Protein AF-A0A2P7R0Q3-F1 (afdb_monomer)

Solvent-accessible surface area (backbone atoms only — not comparable to full-atom values): 20137 Å² total; per-residue (Å²): 133,90,79,86,84,79,81,84,78,80,76,80,79,76,86,75,73,83,78,81,68,75,57,71,64,63,81,51,34,68,44,16,38,38,36,29,52,26,97,42,69,51,102,42,46,70,40,25,51,27,38,31,36,39,35,53,98,92,50,33,31,38,32,35,41,44,100,61,68,36,26,35,24,34,52,41,87,87,44,67,70,45,42,32,39,31,34,20,55,102,66,57,75,65,57,46,70,72,75,46,68,49,54,33,59,52,32,37,40,34,66,52,99,84,29,34,35,44,33,23,56,94,82,45,73,47,76,32,50,62,62,27,66,42,56,80,66,85,79,66,56,82,43,68,63,48,64,63,66,40,57,90,86,47,59,60,31,74,49,87,61,58,72,88,36,39,75,72,34,77,41,94,46,99,87,31,81,61,32,29,34,37,56,26,78,73,53,71,55,96,88,41,80,36,48,39,34,36,36,23,36,41,23,86,65,65,72,43,101,45,32,29,32,32,33,45,36,38,68,48,73,53,96,59,68,37,56,56,65,68,48,50,51,57,47,34,72,67,67,43,81,60,44,45,47,29,69,85,73,42,33,42,29,40,35,20,24,77,90,64,49,83,39,29,75,75,92,41,82,55,29,24,24,51,23,33,64,74,26,49,40,61,49,101,83,70,27,36,72,47,70,69,85,52,95,83,80,51,96,67,50,39,38,27,14,47,37,40,36,43,36,42,48,43,70,58,102,76,28,30,40,31,40,39,41,39,39,34,21,28,35,58,50,42,51,35,48,50,45,50,49,34,54,55,42,48,55,53,48,53,53,48,56,54,47,63,76,69,53,78,88,82,129

pLDDT: mean 78.75, std 17.32, range [26.97, 95.94]

Organism: NCBI:txid2116700

Foldseek 3Di:
DDDDDDDPPPPPPPPPDPQPDPPVLLVAFLAAKWKWADCDPDPFWHDAGIKIKHDDPVFIKIKRFHPDQIAIWTWDPPQGDRFKTKTFAPFDPVVCVVVNSRTIAIWMWGDDPAAIWIGGPDDDTDGTGTLADDHPDDQPLVDVLQVLQADLPHGWFFCPDPPQFPDFAQDPDPVRNLWTKTWAFNDADPNDTWIKIAIWGACVLLVHPGITTFKIKTKDFDPDFDAPVVVVVVCCVRNNAALAAAPVNFKGKFWAFSSGDTAHCPPGDHLQNSLVVVQFDADPVRHTHDGNDDLADTLGHRQRTQKMKMKGFDDDVPHTGMIMIMMGGSNVSNSSNVSVSRVVNVVVSVVSVVVVVVDDDDD

Radius of gyration: 24.32 Å; Cα contacts (8 Å, |Δi|>4): 736; chains: 1; bounding box: 58×88×74 Å

Nearest PDB structures (foldseek):
  1stz-assembly1_C  TM=4.693E-01  e=1.240E+00  Thermotoga maritima
  1stz-assembly1_A  TM=4.517E-01  e=1.310E+00  Thermotoga maritima
  8s7z-assembly1_B  TM=4.212E-01  e=2.149E+00  metagenome
  5xey-assembly1_D  TM=2.235E-01  e=1.384E+00  Mycobacteroides abscessus ATCC 19977
  4yji-assembly1_A  TM=1.352E-01  e=1.240E+00  bacterium CSBL00001

Mean predicted aligned error: 10.24 Å

Secondary structure (DSSP, 8-state):
--------------------PPPGGGGTS--EEEEEEEEEEETTEEEEEEEEEEEETTEEEEEEESSS--EEEEBPTT---SSEEEE-----HHHHHTT-TTBPPPEEEEEETTEEEEEETTTEEEEE-EEEEE--PPP-TTSHHHHHT-BTTB-SEE-S-SGGG---EE-SSTT-TT-EEEEEEEEEETTEEEEEEEEEE-HHHH-SSS-EEEEEEEEEEEEEEE-HHHHHHHHHHHH-S-SEEBTTSSEEEEEEETT--EE-SSS--SHHHHHHTTTEEE-TTS-EEEE---TTTSS-S-TTEEEEEEEEEEEETTEEEEEEEEEE-HHHHHHHHHHHHHHHHHHHHHHHHHHHTTS----

Structure (mmCIF, N/CA/C/O backbone):
data_AF-A0A2P7R0Q3-F1
#
_entry.id   AF-A0A2P7R0Q3-F1
#
loop_
_atom_site.group_PDB
_atom_site.id
_atom_site.type_symbol
_atom_site.label_atom_id
_atom_site.label_alt_id
_atom_site.label_comp_id
_atom_site.label_asym_id
_atom_site.label_entity_id
_atom_site.label_seq_id
_atom_site.pdbx_PDB_ins_code
_atom_site.Cartn_x
_atom_site.Cartn_y
_atom_site.Cartn_z
_atom_site.occupancy
_atom_site.B_iso_or_equiv
_atom_site.auth_seq_id
_atom_site.auth_comp_id
_atom_site.auth_asym_id
_atom_site.auth_atom_id
_atom_site.pdbx_PDB_model_num
ATOM 1 N N . MET A 1 1 ? 11.019 -70.413 -7.630 1.00 40.38 1 MET A N 1
ATOM 2 C CA . MET A 1 1 ? 11.486 -69.096 -7.133 1.00 40.38 1 MET A CA 1
ATOM 3 C C . MET A 1 1 ? 10.753 -67.994 -7.879 1.00 40.38 1 MET A C 1
ATOM 5 O O . MET A 1 1 ? 10.724 -68.029 -9.102 1.00 40.38 1 MET A O 1
ATOM 9 N N . GLN A 1 2 ? 10.139 -67.051 -7.163 1.00 36.22 2 GLN A N 1
ATOM 10 C CA . GLN A 1 2 ? 9.458 -65.895 -7.757 1.00 36.22 2 GLN A CA 1
ATOM 11 C C . GLN A 1 2 ? 10.470 -64.844 -8.235 1.00 36.22 2 GLN A C 1
ATOM 13 O O . GLN A 1 2 ? 11.438 -64.571 -7.530 1.00 36.22 2 GLN A O 1
ATOM 18 N N . ARG A 1 3 ? 10.175 -64.160 -9.348 1.00 32.94 3 ARG A N 1
ATOM 19 C CA . ARG A 1 3 ? 10.492 -62.731 -9.524 1.00 32.94 3 ARG A CA 1
ATOM 20 C C . ARG A 1 3 ? 9.353 -62.051 -10.281 1.00 32.94 3 ARG A C 1
ATOM 22 O O . ARG A 1 3 ? 9.160 -62.290 -11.469 1.00 32.94 3 ARG A O 1
ATOM 29 N N . GLN A 1 4 ? 8.589 -61.221 -9.573 1.00 32.47 4 GLN A N 1
ATOM 30 C CA . GLN A 1 4 ? 7.571 -60.357 -10.169 1.00 32.47 4 GLN A CA 1
ATOM 31 C C . GLN A 1 4 ? 8.240 -59.337 -11.101 1.00 32.47 4 GLN A C 1
ATOM 33 O O . GLN A 1 4 ? 9.215 -58.692 -10.719 1.00 32.47 4 GLN A O 1
ATOM 38 N N . LYS A 1 5 ? 7.687 -59.143 -12.303 1.00 32.66 5 LYS A N 1
ATOM 39 C CA . LYS A 1 5 ? 7.972 -57.968 -13.138 1.00 32.66 5 LYS A CA 1
ATOM 40 C C . LYS A 1 5 ? 6.883 -56.926 -12.894 1.00 32.66 5 LYS A C 1
ATOM 42 O O . LYS A 1 5 ? 5.852 -56.939 -13.561 1.00 32.66 5 LYS A O 1
ATOM 47 N N . GLY A 1 6 ? 7.105 -56.046 -11.921 1.00 30.38 6 GLY A N 1
ATOM 48 C CA . GLY A 1 6 ? 6.247 -54.883 -11.704 1.00 30.38 6 GLY A CA 1
ATOM 49 C C . GLY A 1 6 ? 6.407 -53.876 -12.845 1.00 30.38 6 GLY A C 1
ATOM 50 O O . GLY A 1 6 ? 7.506 -53.376 -13.078 1.00 30.38 6 GLY A O 1
ATOM 51 N N . ARG A 1 7 ? 5.316 -53.568 -13.555 1.00 33.38 7 ARG A N 1
ATOM 52 C CA . ARG A 1 7 ? 5.252 -52.405 -14.451 1.00 33.38 7 ARG A CA 1
ATOM 53 C C . ARG A 1 7 ? 5.133 -51.145 -13.592 1.00 33.38 7 ARG A C 1
ATOM 55 O O . ARG A 1 7 ? 4.067 -50.892 -13.041 1.00 33.38 7 ARG A O 1
ATOM 62 N N . PHE A 1 8 ? 6.193 -50.345 -13.514 1.00 30.77 8 PHE A N 1
ATOM 63 C CA . PHE A 1 8 ? 6.098 -48.977 -13.003 1.00 30.77 8 PHE A CA 1
ATOM 64 C C . PHE A 1 8 ? 5.435 -48.084 -14.062 1.00 30.77 8 PHE A C 1
ATOM 66 O O . PHE A 1 8 ? 6.095 -47.544 -14.946 1.00 30.77 8 PHE A O 1
ATOM 73 N N . LEU A 1 9 ? 4.111 -47.946 -13.976 1.00 31.58 9 LEU A N 1
ATOM 74 C CA . LEU A 1 9 ? 3.385 -46.834 -14.587 1.00 31.58 9 LEU A CA 1
ATOM 75 C C . LEU A 1 9 ? 3.428 -45.661 -13.605 1.00 31.58 9 LEU A C 1
ATOM 77 O O . LEU A 1 9 ? 2.583 -45.541 -12.721 1.00 31.58 9 LEU A O 1
ATOM 81 N N . GLY A 1 10 ? 4.455 -44.822 -13.739 1.00 26.97 10 GLY A N 1
ATOM 82 C CA . GLY A 1 10 ? 4.552 -43.565 -13.004 1.00 26.97 10 GLY A CA 1
ATOM 83 C C . GLY A 1 10 ? 3.540 -42.559 -13.543 1.00 26.97 10 GLY A C 1
ATOM 84 O O . GLY A 1 10 ? 3.846 -41.821 -14.476 1.00 26.97 10 GLY A O 1
ATOM 85 N N . ALA A 1 11 ? 2.339 -42.532 -12.969 1.00 30.66 11 ALA A N 1
ATOM 86 C CA . ALA A 1 11 ? 1.377 -41.470 -13.226 1.00 30.66 11 ALA A CA 1
ATOM 87 C C . ALA A 1 11 ? 1.883 -40.170 -12.582 1.00 30.66 11 ALA A C 1
ATOM 89 O O . ALA A 1 11 ? 1.759 -39.974 -11.373 1.00 30.66 11 ALA A O 1
ATOM 90 N N . VAL A 1 12 ? 2.460 -39.278 -13.390 1.00 30.22 12 VAL A N 1
ATOM 91 C CA . VAL A 1 12 ? 2.737 -37.899 -12.973 1.00 30.22 12 VAL A CA 1
ATOM 92 C C . VAL A 1 12 ? 1.400 -37.170 -12.892 1.00 30.22 12 VAL A C 1
ATOM 94 O O . VAL A 1 12 ? 0.887 -36.665 -13.889 1.00 30.22 12 VAL A O 1
ATOM 97 N N . ALA A 1 13 ? 0.816 -37.143 -11.696 1.00 28.28 13 ALA A N 1
ATOM 98 C CA . ALA A 1 13 ? -0.323 -36.292 -11.401 1.00 28.28 13 ALA A CA 1
ATOM 99 C C . ALA A 1 13 ? 0.148 -34.831 -11.397 1.00 28.28 13 ALA A C 1
ATOM 101 O O . ALA A 1 13 ? 0.688 -34.336 -10.408 1.00 28.28 13 ALA A O 1
ATOM 102 N N . VAL A 1 14 ? -0.044 -34.142 -12.523 1.00 28.16 14 VAL A N 1
ATOM 103 C CA . VAL A 1 14 ? 0.081 -32.685 -12.588 1.00 28.16 14 VAL A CA 1
ATOM 104 C C . VAL A 1 14 ? -1.049 -32.099 -11.745 1.00 28.16 14 VAL A C 1
ATOM 106 O O . VAL A 1 14 ? -2.205 -32.087 -12.168 1.00 28.16 14 VAL A O 1
ATOM 109 N N . ALA A 1 15 ? -0.721 -31.645 -10.535 1.00 29.20 15 ALA A N 1
ATOM 110 C CA . ALA A 1 15 ? -1.648 -30.936 -9.661 1.00 29.20 15 ALA A CA 1
ATOM 111 C C . ALA A 1 15 ? -1.953 -29.557 -10.266 1.00 29.20 15 ALA A C 1
ATOM 113 O O . ALA A 1 15 ? -1.272 -28.566 -10.005 1.00 29.20 15 ALA A O 1
ATOM 114 N N . CYS A 1 16 ? -2.954 -29.517 -11.140 1.00 27.03 16 CYS A 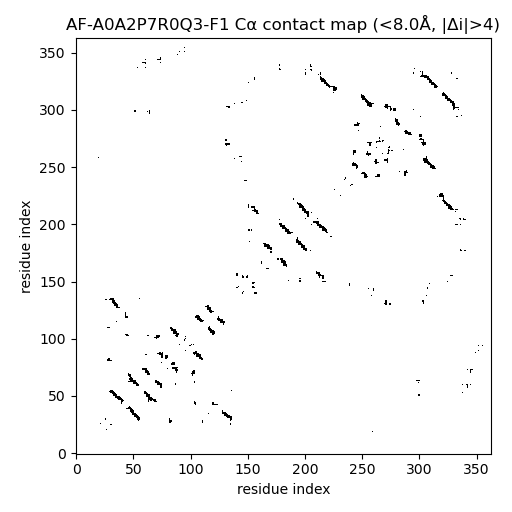N 1
ATOM 115 C CA . CYS A 1 16 ? -3.362 -28.308 -11.830 1.00 27.03 16 CYS A CA 1
ATOM 116 C C . CYS A 1 16 ? -4.236 -27.449 -10.904 1.00 27.03 16 CYS A C 1
ATOM 118 O O . CYS A 1 16 ? -5.356 -27.834 -10.587 1.00 27.03 16 CYS A O 1
ATOM 120 N N . GLY A 1 17 ? -3.718 -26.285 -10.502 1.00 27.14 17 GLY A N 1
ATOM 121 C CA . GLY A 1 17 ? -4.498 -25.132 -10.042 1.00 27.14 17 GLY A CA 1
ATOM 122 C C . GLY A 1 17 ? -5.509 -25.367 -8.916 1.00 27.14 17 GLY A C 1
ATOM 123 O O . GLY A 1 17 ? -6.715 -25.317 -9.151 1.00 27.14 17 GLY A O 1
ATOM 124 N N . THR A 1 18 ? -5.045 -25.450 -7.667 1.00 29.11 18 THR A N 1
ATOM 125 C CA . THR A 1 18 ? -5.879 -24.979 -6.552 1.00 29.11 18 THR A CA 1
ATOM 126 C C . THR A 1 18 ? -6.017 -23.464 -6.663 1.00 29.11 18 THR A C 1
ATOM 128 O O . THR A 1 18 ? -5.085 -22.735 -6.320 1.00 29.11 18 THR A O 1
ATOM 131 N N . VAL A 1 19 ? -7.170 -22.987 -7.140 1.00 31.03 19 VAL A N 1
ATOM 132 C CA . VAL A 1 19 ? -7.571 -21.585 -6.967 1.00 31.03 19 VAL A CA 1
ATOM 133 C C . VAL A 1 19 ? -7.599 -21.318 -5.466 1.00 31.03 19 VAL A C 1
ATOM 135 O O . VAL A 1 19 ? -8.372 -21.941 -4.738 1.00 31.03 19 VAL A O 1
ATOM 138 N N . TRP A 1 20 ? -6.716 -20.442 -4.995 1.00 35.59 20 TRP A N 1
ATOM 139 C CA . TRP A 1 20 ? -6.562 -20.155 -3.573 1.00 35.59 20 TRP A CA 1
ATOM 140 C C . TRP A 1 20 ? -7.630 -19.146 -3.144 1.00 35.59 20 TRP A C 1
ATOM 142 O O . TRP A 1 20 ? -7.356 -17.977 -2.903 1.00 35.59 20 TRP A O 1
ATOM 152 N N . THR A 1 21 ? -8.885 -19.598 -3.068 1.00 34.28 21 THR A N 1
ATOM 153 C CA . THR A 1 21 ? -9.904 -18.861 -2.320 1.00 34.28 21 THR A CA 1
ATOM 154 C C . THR A 1 21 ? -9.440 -18.795 -0.871 1.00 34.28 21 THR A C 1
ATOM 156 O O . THR A 1 21 ? -9.284 -19.849 -0.241 1.00 34.28 21 THR A O 1
ATOM 159 N N . ALA A 1 22 ? -9.233 -17.589 -0.336 1.00 35.53 22 ALA A N 1
ATOM 160 C CA . ALA A 1 22 ? -9.033 -17.411 1.097 1.00 35.53 22 ALA A CA 1
ATOM 161 C C . ALA A 1 22 ? -10.139 -18.179 1.853 1.00 35.53 22 ALA A C 1
ATOM 163 O O . ALA A 1 22 ? -11.304 -18.121 1.443 1.00 35.53 22 ALA A O 1
ATOM 164 N N . PRO A 1 23 ? -9.809 -18.949 2.908 1.00 41.06 23 PRO A N 1
ATOM 165 C CA . PRO A 1 23 ? -10.806 -19.753 3.605 1.00 41.06 23 PRO A CA 1
ATOM 166 C C . PRO A 1 23 ? -11.913 -18.838 4.132 1.00 41.06 23 PRO A C 1
ATOM 168 O O . PRO A 1 23 ? -11.610 -17.779 4.676 1.00 41.06 23 PRO A O 1
ATOM 171 N N . ALA A 1 24 ? -13.181 -19.246 4.017 1.00 39.50 24 ALA A N 1
ATOM 172 C CA . ALA A 1 24 ? -14.336 -18.397 4.345 1.00 39.50 24 ALA A CA 1
ATOM 173 C C . ALA A 1 24 ? -14.280 -17.776 5.763 1.00 39.50 24 ALA A C 1
ATOM 175 O O . ALA A 1 24 ? -14.771 -16.670 5.980 1.00 39.50 24 ALA A O 1
ATOM 176 N N . ALA A 1 25 ? -13.589 -18.425 6.706 1.00 42.44 25 ALA A N 1
ATOM 177 C CA . ALA A 1 25 ? -13.288 -17.871 8.027 1.00 42.44 25 ALA A CA 1
ATOM 178 C C . ALA A 1 25 ? -12.537 -16.518 7.978 1.00 42.44 25 ALA A C 1
ATOM 180 O O . ALA A 1 25 ? -12.864 -15.607 8.736 1.00 42.44 25 ALA A O 1
ATOM 181 N N . ALA A 1 26 ? -11.589 -16.336 7.050 1.00 51.09 26 ALA A N 1
ATOM 182 C CA . ALA A 1 26 ? -10.842 -15.085 6.876 1.00 51.09 26 ALA A CA 1
ATOM 183 C C . ALA A 1 26 ? -11.732 -13.923 6.396 1.00 51.09 26 ALA A C 1
ATOM 185 O O . ALA A 1 26 ? -11.447 -12.763 6.692 1.00 51.09 26 ALA A O 1
ATOM 186 N N . THR A 1 27 ? -12.844 -14.216 5.710 1.00 58.16 27 THR A N 1
ATOM 187 C CA . THR A 1 27 ? -13.880 -13.224 5.374 1.00 58.16 27 THR A CA 1
ATOM 188 C C . THR A 1 27 ? -14.868 -12.960 6.517 1.00 58.16 27 THR A C 1
ATOM 190 O O . THR A 1 27 ? -15.645 -12.013 6.438 1.00 58.16 27 THR A O 1
ATOM 193 N N . GLU A 1 28 ? -14.800 -13.685 7.638 1.00 74.94 28 GLU A N 1
ATOM 194 C CA . GLU A 1 28 ? -15.732 -13.539 8.769 1.00 74.94 28 GLU A CA 1
ATOM 195 C C . GLU A 1 28 ? -15.137 -12.887 10.034 1.00 74.94 28 GLU A C 1
ATOM 197 O O . GLU A 1 28 ? -15.911 -12.383 10.842 1.00 74.94 28 GLU A O 1
ATOM 202 N N . SER A 1 29 ? -13.806 -12.843 10.212 1.00 86.38 29 SER A N 1
ATOM 203 C CA . SER A 1 29 ? -13.166 -12.590 11.526 1.00 86.38 29 SER A CA 1
ATOM 204 C C . SER A 1 29 ? -12.566 -11.197 11.832 1.00 86.38 29 SER A C 1
ATOM 206 O O . SER A 1 29 ? -11.764 -11.104 12.744 1.00 86.38 29 SER A O 1
ATOM 208 N N . MET A 1 30 ? -12.880 -10.108 11.119 1.00 89.12 30 MET A N 1
ATOM 209 C CA . MET A 1 30 ? -12.243 -8.760 11.230 1.00 89.12 30 MET A CA 1
ATOM 210 C C . MET A 1 30 ? -10.712 -8.668 11.027 1.00 89.12 30 MET A C 1
ATOM 212 O O . MET A 1 30 ? -10.251 -7.598 10.634 1.00 89.12 30 MET A O 1
ATOM 216 N N . ASP A 1 31 ? -9.939 -9.730 11.269 1.00 90.38 31 ASP A N 1
ATOM 217 C CA . ASP A 1 31 ? -8.472 -9.748 11.259 1.00 90.38 31 ASP A CA 1
ATOM 218 C C . ASP A 1 31 ? -7.872 -9.122 9.992 1.00 90.38 31 ASP A C 1
ATOM 220 O O . ASP A 1 31 ? -8.296 -9.398 8.865 1.00 90.38 31 ASP A O 1
ATOM 224 N N . GLY A 1 32 ? -6.826 -8.321 10.184 1.00 89.75 32 GLY A N 1
ATOM 225 C CA . GLY A 1 32 ? -6.181 -7.538 9.140 1.00 89.75 32 GLY A CA 1
ATOM 226 C C . GLY A 1 32 ? -6.787 -6.158 8.943 1.00 89.75 32 GLY A C 1
ATOM 227 O O . GLY A 1 32 ? -7.211 -5.508 9.900 1.00 89.75 32 GLY A O 1
ATOM 228 N N . ILE A 1 33 ? -6.698 -5.659 7.713 1.00 89.88 33 ILE A N 1
ATOM 229 C CA . ILE A 1 33 ? -6.982 -4.266 7.383 1.00 89.88 33 IL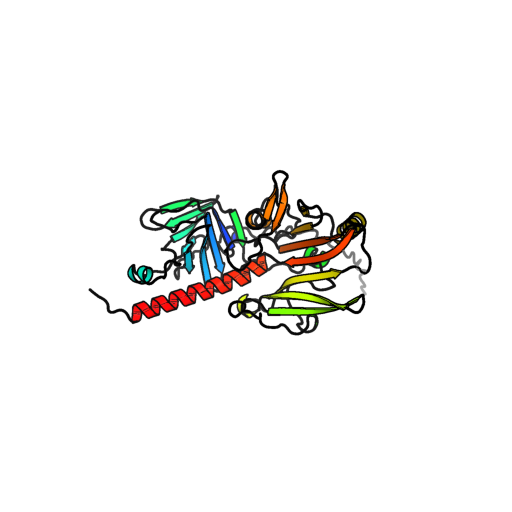E A CA 1
ATOM 230 C C . ILE A 1 33 ? -8.401 -4.146 6.829 1.00 89.88 33 ILE A C 1
ATOM 232 O O . ILE A 1 33 ? -8.758 -4.864 5.898 1.00 89.88 33 ILE A O 1
ATOM 236 N N . THR A 1 34 ? -9.195 -3.208 7.345 1.00 90.81 34 THR A N 1
ATOM 237 C CA . THR A 1 34 ? -10.528 -2.891 6.804 1.00 90.81 34 THR A CA 1
ATOM 238 C C . THR A 1 34 ? -10.658 -1.384 6.587 1.00 90.81 34 THR A C 1
ATOM 240 O O . THR A 1 34 ? -10.361 -0.606 7.491 1.00 90.81 34 THR A O 1
ATOM 243 N N . ILE A 1 35 ? -11.108 -0.978 5.396 1.00 89.38 35 ILE A N 1
ATOM 244 C CA . ILE A 1 35 ? -11.576 0.379 5.088 1.00 89.38 35 ILE A CA 1
ATOM 245 C C . ILE A 1 35 ? -13.097 0.336 5.005 1.00 89.38 35 ILE A C 1
ATOM 247 O O . ILE A 1 35 ? -13.671 -0.455 4.255 1.00 89.38 35 ILE A O 1
ATOM 251 N N . ILE A 1 36 ? -13.742 1.215 5.754 1.00 90.38 36 ILE A N 1
ATOM 252 C CA . ILE A 1 36 ? -15.189 1.374 5.831 1.00 90.38 36 ILE A CA 1
ATOM 253 C C . ILE A 1 36 ? -15.498 2.795 5.354 1.00 90.38 36 ILE A C 1
ATOM 255 O O . ILE A 1 36 ? -14.812 3.742 5.750 1.00 90.38 36 ILE A O 1
ATOM 259 N N . GLU A 1 37 ? -16.492 2.964 4.482 1.00 88.31 37 GLU A N 1
ATOM 260 C CA . GLU A 1 37 ? -16.941 4.312 4.111 1.00 88.31 37 GLU A CA 1
ATOM 261 C C . GLU A 1 37 ? -17.538 4.998 5.343 1.00 88.31 37 GLU A C 1
ATOM 263 O O . GLU A 1 37 ? -18.212 4.355 6.144 1.00 88.31 37 GLU A O 1
ATOM 268 N N . PHE A 1 38 ? -17.278 6.287 5.540 1.00 86.06 38 PHE A N 1
ATOM 269 C CA . PHE A 1 38 ? -17.793 6.986 6.708 1.00 86.06 38 PHE A CA 1
ATOM 270 C C . PHE A 1 38 ? -18.183 8.414 6.349 1.00 86.06 38 PHE A C 1
ATOM 272 O O . PHE A 1 38 ? -17.417 9.350 6.525 1.00 86.06 38 PHE A O 1
ATOM 279 N N . ALA A 1 39 ? -19.418 8.595 5.882 1.00 70.19 39 ALA A N 1
ATOM 280 C CA . ALA A 1 39 ? -20.021 9.918 5.756 1.00 70.19 39 ALA A CA 1
ATOM 281 C C . ALA A 1 39 ? -20.534 10.376 7.136 1.00 70.19 39 ALA A C 1
ATOM 283 O O . ALA A 1 39 ? -21.729 10.280 7.437 1.00 70.19 39 ALA A O 1
ATOM 284 N N . GLY A 1 40 ? -19.618 10.796 8.015 1.00 58.19 40 GLY A N 1
ATOM 285 C CA . GLY A 1 40 ? -19.915 11.018 9.429 1.00 58.19 40 GLY A CA 1
ATOM 286 C C . GLY A 1 40 ? -19.172 12.195 10.051 1.00 58.19 40 GLY A C 1
ATOM 287 O O . GLY A 1 40 ? -17.950 12.241 10.067 1.00 58.19 40 GLY A O 1
ATOM 288 N N . GLY A 1 41 ? -19.950 13.115 10.622 1.00 54.88 41 GLY A N 1
ATOM 289 C CA . GLY A 1 41 ? -19.518 14.178 11.529 1.00 54.88 41 GLY A CA 1
ATOM 290 C C . GLY A 1 41 ? -20.691 14.524 12.443 1.00 54.88 41 GLY A C 1
ATOM 291 O O . GLY A 1 41 ? -21.401 15.497 12.209 1.00 54.88 41 GLY A O 1
ATOM 292 N N . GLN A 1 42 ? -20.961 13.648 13.411 1.00 59.34 42 GLN A N 1
ATOM 293 C CA . GLN A 1 42 ? -22.038 13.783 14.400 1.00 59.34 42 GLN A CA 1
ATOM 294 C C . GLN A 1 42 ? -21.435 13.740 15.805 1.00 59.34 42 GLN A C 1
ATOM 296 O O . GLN A 1 42 ? -20.330 13.238 15.972 1.00 59.34 42 GLN A O 1
ATOM 301 N N . ASP A 1 43 ? -22.175 14.187 16.821 1.00 59.53 43 ASP A N 1
ATOM 302 C CA . ASP A 1 43 ? -21.685 14.351 18.204 1.00 59.53 43 ASP A CA 1
ATOM 303 C C . ASP A 1 43 ? -21.002 13.107 18.824 1.00 59.53 43 ASP A C 1
ATOM 305 O O . ASP A 1 43 ? -20.258 13.231 19.793 1.00 59.53 43 ASP A O 1
ATOM 309 N N . ALA A 1 44 ? -21.241 11.912 18.269 1.00 71.81 44 ALA A N 1
ATOM 310 C CA . ALA A 1 44 ? -20.674 10.642 18.721 1.00 71.81 44 ALA A CA 1
ATOM 311 C C . ALA A 1 44 ? -19.278 10.297 18.148 1.00 71.81 44 ALA A C 1
ATOM 313 O O . ALA A 1 44 ? -18.555 9.534 18.782 1.00 71.81 44 ALA A O 1
ATOM 314 N N . LEU A 1 45 ? -18.882 10.813 16.973 1.00 77.06 45 LEU A N 1
ATOM 315 C CA . LEU A 1 45 ? -17.587 10.517 16.327 1.00 77.06 45 LEU A CA 1
ATOM 316 C C . LEU A 1 45 ? -17.065 11.723 15.514 1.00 77.06 45 LEU A C 1
ATOM 318 O O . LEU A 1 45 ? -17.855 12.349 14.802 1.00 77.06 45 LEU A O 1
ATOM 322 N N . PRO A 1 46 ? -15.749 12.034 15.559 1.00 75.75 46 PRO A N 1
ATOM 323 C CA . PRO A 1 46 ? -15.145 13.114 14.775 1.00 75.75 46 PRO A CA 1
ATOM 324 C C . PRO A 1 46 ? -15.422 13.030 13.270 1.00 75.75 46 PRO A C 1
ATOM 326 O O . PRO A 1 46 ? -15.645 11.954 12.720 1.00 75.75 46 PRO A O 1
ATOM 329 N N . GLY A 1 47 ? -15.373 14.188 12.606 1.00 74.19 47 GLY A N 1
ATOM 330 C CA . GLY A 1 47 ? -15.603 14.309 11.168 1.00 74.19 47 GLY A CA 1
ATOM 331 C C . GLY A 1 47 ? -14.558 13.565 10.335 1.00 74.19 47 GLY A C 1
ATOM 332 O O . GLY A 1 47 ? -13.375 13.896 10.401 1.00 74.19 47 GLY A O 1
ATOM 333 N N . GLY A 1 48 ? -14.999 12.618 9.509 1.00 78.06 48 GLY A N 1
ATOM 334 C CA . GLY A 1 48 ? -14.143 11.876 8.584 1.00 78.06 48 GLY A CA 1
ATOM 335 C C . GLY A 1 48 ? -14.844 11.511 7.282 1.00 78.06 48 GLY A C 1
ATOM 336 O O . GLY A 1 48 ? -16.034 11.768 7.117 1.00 78.06 48 GLY A O 1
ATOM 337 N N . ASP A 1 49 ? -14.066 10.908 6.386 1.00 82.12 49 ASP A N 1
ATOM 338 C CA . ASP A 1 49 ? -14.503 10.330 5.111 1.00 82.12 49 ASP A CA 1
ATOM 339 C C . ASP A 1 49 ? -14.493 8.779 5.178 1.00 82.12 49 ASP A C 1
ATOM 341 O O . ASP A 1 49 ? -15.267 8.103 4.493 1.00 82.12 49 ASP A O 1
ATOM 345 N N . HIS A 1 50 ? -13.626 8.202 6.030 1.00 87.06 50 HIS A N 1
ATOM 346 C CA . HIS A 1 50 ? -13.399 6.758 6.173 1.00 87.06 50 HIS A CA 1
ATOM 347 C C . HIS A 1 50 ? -13.116 6.349 7.625 1.00 87.06 50 HIS A C 1
ATOM 349 O O . HIS A 1 50 ? -12.462 7.085 8.367 1.00 87.06 50 HIS A O 1
ATOM 355 N N . ILE A 1 51 ? -13.519 5.133 8.004 1.00 90.06 51 ILE A N 1
ATOM 356 C CA . ILE A 1 51 ? -12.945 4.422 9.156 1.00 90.06 51 ILE A CA 1
ATOM 357 C C . ILE A 1 51 ? -11.963 3.381 8.629 1.00 90.06 51 ILE A C 1
ATOM 359 O O . ILE A 1 51 ? -12.259 2.634 7.698 1.00 90.06 51 ILE A O 1
ATOM 363 N N . VAL A 1 52 ? -10.792 3.336 9.246 1.00 90.75 52 VAL A N 1
ATOM 364 C CA . VAL A 1 52 ? -9.683 2.457 8.888 1.00 90.75 52 VAL A CA 1
ATOM 365 C C . VAL A 1 52 ? -9.314 1.654 10.116 1.00 90.75 52 VAL A C 1
ATOM 367 O O . VAL A 1 52 ? -9.065 2.237 11.167 1.00 90.75 52 VAL A O 1
ATOM 370 N N . THR A 1 53 ? -9.244 0.332 10.001 1.00 92.81 53 THR A N 1
ATOM 371 C CA . THR A 1 53 ? -8.818 -0.536 11.105 1.00 92.81 53 THR A CA 1
ATOM 372 C C . THR A 1 53 ? -7.713 -1.479 10.695 1.00 92.81 53 THR A C 1
ATOM 374 O O . THR A 1 53 ? -7.716 -1.975 9.573 1.00 92.81 53 THR A O 1
ATOM 377 N N . PHE A 1 54 ? -6.849 -1.809 11.647 1.00 92.31 54 PHE A N 1
ATOM 378 C CA . PHE A 1 54 ? -5.911 -2.915 11.566 1.00 92.31 54 PHE A CA 1
ATOM 379 C C . PHE A 1 54 ? -6.029 -3.769 12.829 1.00 92.31 54 PHE A C 1
ATOM 381 O O . PHE A 1 54 ? -5.763 -3.285 13.928 1.00 92.31 54 PHE A O 1
ATOM 388 N N . VAL A 1 55 ? -6.444 -5.025 12.674 1.00 91.94 55 VAL A N 1
ATOM 389 C CA . VAL A 1 55 ? -6.618 -5.993 13.767 1.00 91.94 55 VAL A CA 1
ATOM 390 C C . VAL A 1 55 ? -5.547 -7.071 13.648 1.00 91.94 55 VAL A C 1
ATOM 392 O O . VAL A 1 55 ? -5.432 -7.705 12.602 1.00 91.94 55 VAL A O 1
ATOM 395 N N . SER A 1 56 ? -4.749 -7.276 14.698 1.00 88.88 56 SER A N 1
ATOM 396 C CA . SER A 1 56 ? -3.661 -8.262 14.716 1.00 88.88 56 SER A CA 1
ATOM 397 C C . SER A 1 56 ? -3.436 -8.856 16.110 1.00 88.88 56 SER A C 1
ATOM 399 O O . SER A 1 56 ? -3.829 -8.277 17.125 1.00 88.88 56 SER A O 1
ATOM 401 N N . SER A 1 57 ? -2.700 -9.968 16.181 1.00 84.38 57 SER A N 1
ATOM 402 C CA . SER A 1 57 ? -2.278 -10.582 17.449 1.00 84.38 57 SER A CA 1
ATOM 403 C C . SER A 1 57 ? -1.311 -9.724 18.280 1.00 84.38 57 SER A C 1
ATOM 405 O O . SER A 1 57 ? -1.200 -9.945 19.483 1.00 84.38 57 SER A O 1
ATOM 407 N N . ARG A 1 58 ? -0.627 -8.737 17.676 1.00 80.31 58 ARG A N 1
ATOM 408 C CA . ARG A 1 58 ? 0.254 -7.787 18.389 1.00 80.31 58 ARG A CA 1
ATOM 409 C C . ARG A 1 58 ? -0.494 -6.583 18.967 1.00 80.31 58 ARG A C 1
ATOM 411 O O . ARG A 1 58 ? 0.102 -5.792 19.690 1.00 80.31 58 ARG A O 1
ATOM 418 N N . GLY A 1 59 ? -1.768 -6.415 18.626 1.00 87.00 59 GLY A N 1
ATOM 419 C CA . GLY A 1 59 ? -2.558 -5.238 18.963 1.00 87.00 59 GLY A CA 1
ATOM 420 C C . GLY A 1 59 ? -3.494 -4.853 17.826 1.00 87.00 59 GLY A C 1
ATOM 421 O O . GLY A 1 59 ? -3.410 -5.375 16.713 1.00 87.00 59 GLY A O 1
ATOM 422 N N . SER A 1 60 ? -4.413 -3.940 18.118 1.00 91.62 60 SER A N 1
ATOM 423 C CA . SER A 1 60 ? -5.404 -3.473 17.152 1.00 91.62 60 SER A CA 1
ATOM 424 C C . SER A 1 60 ? -5.541 -1.959 17.211 1.00 91.62 60 SER A C 1
ATOM 426 O O . SER A 1 60 ? -5.611 -1.374 18.295 1.00 91.62 60 SER A O 1
ATOM 428 N N . TYR A 1 61 ? -5.594 -1.354 16.032 1.00 89.88 61 TYR A N 1
ATOM 429 C CA . TYR A 1 61 ? -5.656 0.081 15.791 1.00 89.88 61 TYR A CA 1
ATOM 430 C C . TYR A 1 61 ? -6.885 0.418 14.950 1.00 89.88 61 TYR A C 1
ATOM 432 O O . TYR A 1 61 ? -7.250 -0.337 14.046 1.00 89.88 61 TYR A O 1
ATOM 440 N N . ALA A 1 62 ? -7.478 1.577 15.207 1.00 90.81 62 ALA A N 1
ATOM 441 C CA . ALA A 1 62 ? -8.431 2.197 14.306 1.00 90.81 62 ALA A CA 1
ATOM 442 C C . ALA A 1 62 ? -8.174 3.698 14.173 1.00 90.81 62 ALA A C 1
ATOM 444 O O . ALA A 1 62 ? -7.659 4.333 15.092 1.00 90.81 62 ALA A O 1
ATOM 445 N N . ALA A 1 63 ? -8.596 4.267 13.049 1.00 88.06 63 ALA A N 1
ATOM 446 C CA . ALA A 1 63 ? -8.647 5.700 12.831 1.00 88.06 63 ALA A CA 1
ATOM 447 C C . ALA A 1 63 ? -9.910 6.116 12.078 1.00 88.06 63 ALA A C 1
ATOM 449 O O . ALA A 1 63 ? -10.401 5.394 11.210 1.00 88.06 63 ALA A O 1
ATOM 450 N N . VAL A 1 64 ? -10.394 7.316 12.387 1.00 86.44 64 VAL A N 1
ATOM 451 C CA . VAL A 1 64 ? -11.315 8.068 11.534 1.00 86.44 64 VAL A CA 1
ATOM 452 C C . VAL A 1 64 ? -10.455 9.005 10.692 1.00 86.44 64 VAL A C 1
ATOM 454 O O . VAL A 1 64 ? -9.845 9.935 11.223 1.00 86.44 64 VAL A O 1
ATOM 457 N N . ALA A 1 65 ? -10.371 8.738 9.392 1.00 77.50 65 ALA A N 1
ATOM 458 C CA . ALA A 1 65 ? -9.544 9.469 8.440 1.00 77.50 65 ALA A CA 1
AT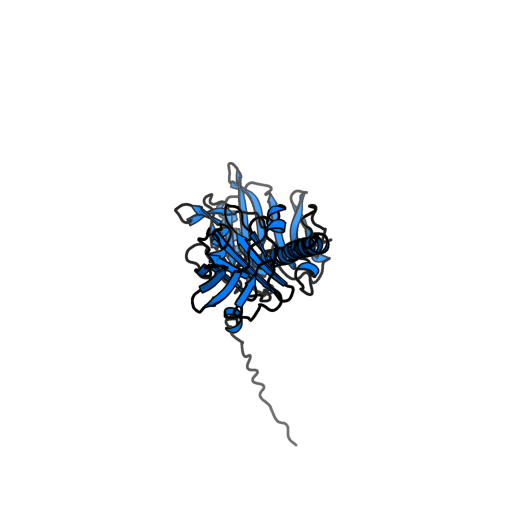OM 459 C C . ALA A 1 65 ? -10.411 10.345 7.525 1.00 77.50 65 ALA A C 1
ATOM 461 O O . ALA A 1 65 ? -11.499 9.948 7.111 1.00 77.50 65 ALA A O 1
ATOM 462 N N . GLY A 1 66 ? -9.921 11.531 7.170 1.00 67.88 66 GLY A N 1
ATOM 463 C CA . GLY A 1 66 ? 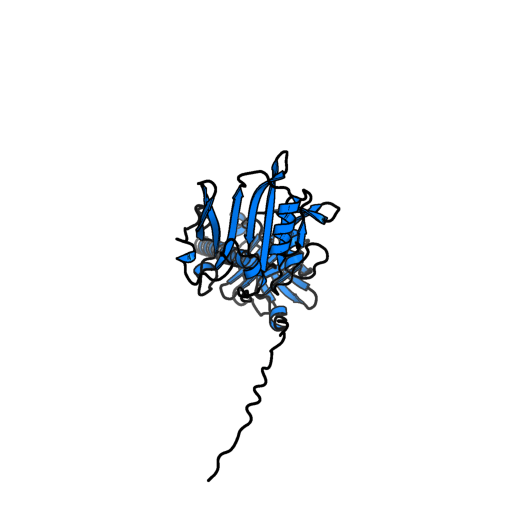-10.580 12.410 6.206 1.00 67.88 66 GLY A CA 1
ATOM 464 C C . GLY A 1 66 ? -9.843 13.731 6.006 1.00 67.88 66 GLY A C 1
ATOM 465 O O . GLY A 1 66 ? -8.779 13.952 6.584 1.00 67.88 66 GLY A O 1
ATOM 466 N N . ARG A 1 67 ? -10.416 14.635 5.205 1.00 56.75 67 ARG A N 1
ATOM 467 C CA . ARG A 1 67 ? -9.818 15.953 4.884 1.00 56.75 67 ARG A CA 1
ATOM 468 C C . ARG A 1 67 ? -9.779 16.962 6.052 1.00 56.75 67 ARG A C 1
ATOM 470 O O . ARG A 1 67 ? -9.277 18.070 5.870 1.00 56.75 67 ARG A O 1
ATOM 477 N N . GLY A 1 68 ? -10.321 16.609 7.221 1.00 58.88 68 GLY A N 1
ATOM 478 C CA . GLY A 1 68 ? -10.417 17.455 8.421 1.00 58.88 68 GLY A CA 1
ATOM 479 C C . GLY A 1 68 ? -9.596 16.947 9.616 1.00 58.88 68 GLY A C 1
ATOM 480 O O . GLY A 1 68 ? -8.541 16.337 9.456 1.00 58.88 68 GLY A O 1
ATOM 481 N N . ARG A 1 69 ? -10.080 17.205 10.841 1.00 65.00 69 ARG A N 1
ATOM 482 C CA . ARG A 1 69 ? -9.513 16.623 12.071 1.00 65.00 69 ARG A CA 1
ATOM 483 C C . ARG A 1 69 ? -9.995 15.176 12.235 1.00 65.00 69 ARG A C 1
ATOM 485 O O . ARG A 1 69 ? -11.109 14.960 12.701 1.00 65.00 69 ARG A O 1
ATOM 492 N N . GLY A 1 70 ? -9.148 14.219 11.866 1.00 75.81 70 GLY A N 1
ATOM 493 C CA . GLY A 1 70 ? -9.357 12.800 12.164 1.00 75.81 70 GLY A CA 1
ATOM 494 C C . GLY A 1 70 ? -9.026 12.428 13.614 1.00 75.81 70 GLY A C 1
ATOM 495 O O . GLY A 1 70 ? -8.575 13.267 14.397 1.00 75.81 70 GLY A O 1
ATOM 496 N N . CYS A 1 71 ? -9.207 11.153 13.954 1.00 81.00 71 CYS A N 1
ATOM 497 C CA . CYS A 1 71 ? -8.835 10.598 15.257 1.00 81.00 71 CYS A CA 1
ATOM 498 C C . CYS A 1 71 ? -8.258 9.179 15.139 1.00 81.00 71 CYS A C 1
ATOM 500 O O . CYS A 1 71 ? -8.450 8.518 14.123 1.00 81.00 71 CYS A O 1
ATOM 502 N N . LEU A 1 72 ? -7.576 8.712 16.186 1.00 83.94 72 LEU A N 1
ATOM 503 C CA . LEU A 1 72 ? -6.979 7.386 16.333 1.00 83.94 72 LEU A CA 1
ATOM 504 C C . LEU A 1 72 ? -7.434 6.706 17.632 1.00 83.94 72 LEU A C 1
ATOM 506 O O . LEU A 1 72 ? -7.799 7.368 18.604 1.00 83.94 72 LEU A O 1
ATOM 510 N N . ALA A 1 73 ? -7.395 5.378 17.664 1.00 86.25 73 ALA A N 1
ATOM 511 C CA . ALA A 1 73 ? -7.776 4.578 18.819 1.00 86.25 73 ALA A CA 1
ATOM 512 C C . ALA A 1 73 ? -7.061 3.223 18.856 1.00 86.25 73 ALA A C 1
ATOM 514 O O . ALA A 1 73 ? -6.805 2.603 17.824 1.00 86.25 73 ALA A O 1
ATOM 515 N N . THR A 1 74 ? -6.816 2.725 20.067 1.00 88.44 74 THR A N 1
ATOM 516 C CA . THR A 1 74 ? -6.517 1.309 20.325 1.00 88.44 74 THR A CA 1
ATOM 517 C C . THR A 1 74 ? -7.809 0.522 20.541 1.00 88.44 74 THR A C 1
ATOM 519 O O . THR A 1 74 ? -8.841 1.101 20.890 1.00 88.44 74 THR A O 1
ATOM 522 N N . ALA A 1 75 ? -7.765 -0.802 20.391 1.00 91.19 75 ALA A N 1
ATOM 523 C CA . ALA A 1 75 ? -8.867 -1.652 20.840 1.00 91.19 75 ALA A CA 1
ATOM 524 C C . ALA A 1 75 ? -8.983 -1.691 22.373 1.00 91.19 75 ALA A C 1
ATOM 526 O O . ALA A 1 75 ? -7.986 -1.717 23.100 1.00 91.19 75 ALA A O 1
ATOM 527 N N . VAL A 1 76 ? -10.221 -1.751 22.860 1.00 89.75 76 VAL A N 1
ATOM 528 C CA . VAL A 1 76 ? -10.546 -1.968 24.269 1.00 89.75 76 VAL A CA 1
ATOM 529 C C . VAL A 1 76 ? -10.175 -3.413 24.641 1.00 89.75 76 VAL A C 1
ATOM 531 O O . VAL A 1 76 ? -10.612 -4.340 23.945 1.00 89.75 76 VAL A O 1
ATOM 534 N N . PRO A 1 77 ? -9.406 -3.647 25.724 1.00 88.00 77 PRO A N 1
ATOM 535 C CA . PRO A 1 77 ? -9.032 -4.992 26.160 1.00 88.00 77 PRO A CA 1
ATOM 536 C C . PRO A 1 77 ? -10.243 -5.920 26.318 1.00 88.00 77 PRO A C 1
ATOM 538 O O . PRO A 1 77 ? -11.253 -5.540 26.903 1.00 88.00 77 PRO A O 1
ATOM 541 N N . GLY A 1 78 ? -10.145 -7.138 25.778 1.00 90.12 78 GLY A N 1
ATOM 542 C CA . GLY A 1 78 ? -11.206 -8.151 25.863 1.00 90.12 78 GLY A CA 1
ATOM 543 C C . GLY A 1 78 ? -12.452 -7.902 24.999 1.00 90.12 78 GLY A C 1
ATOM 544 O O . GLY A 1 78 ? -13.370 -8.710 25.053 1.00 90.12 78 GLY A O 1
ATOM 545 N N . SER A 1 79 ? -12.505 -6.832 24.194 1.00 93.56 79 SER A N 1
ATOM 546 C CA . SER A 1 79 ? -13.679 -6.524 23.351 1.00 93.56 79 SER A CA 1
ATOM 547 C C . SER A 1 79 ? -13.769 -7.313 22.038 1.00 93.56 79 SER A C 1
ATOM 549 O O . SER A 1 79 ? -14.809 -7.293 21.385 1.00 93.56 79 SER A O 1
ATOM 551 N N . TYR A 1 80 ? -12.686 -7.976 21.626 1.00 94.81 80 TYR A N 1
ATOM 552 C CA . TYR A 1 80 ? -12.614 -8.687 20.352 1.00 94.81 80 TYR A CA 1
ATOM 553 C C . TYR A 1 80 ? -13.299 -10.059 20.419 1.00 94.81 80 TYR A C 1
ATOM 555 O O . TYR A 1 80 ? -12.994 -10.870 21.292 1.00 94.81 80 TYR A O 1
ATOM 563 N N . THR A 1 81 ? -14.191 -10.330 19.464 1.00 93.62 81 THR A N 1
ATOM 564 C CA . THR A 1 81 ? -14.980 -11.576 19.370 1.00 93.62 81 THR A CA 1
ATOM 565 C C . THR A 1 81 ? -14.750 -12.349 18.063 1.00 93.62 81 THR A C 1
ATOM 567 O O . THR A 1 81 ? -15.502 -13.269 17.740 1.00 93.62 81 THR A O 1
ATOM 570 N N . GLY A 1 82 ? -13.772 -11.942 17.248 1.00 90.31 82 GLY A N 1
ATOM 571 C CA . GLY A 1 82 ? -13.708 -12.304 15.829 1.00 90.31 82 GLY A CA 1
ATOM 572 C C . GLY A 1 82 ? -14.634 -11.417 14.996 1.00 90.31 82 GLY A C 1
ATOM 573 O O . GLY A 1 82 ? -14.187 -10.614 14.189 1.00 90.31 82 GLY A O 1
ATOM 574 N N . ARG A 1 83 ? -15.950 -11.504 15.206 1.00 93.19 83 ARG A N 1
ATOM 575 C CA . ARG A 1 83 ? -16.918 -10.754 14.381 1.00 93.19 83 ARG A CA 1
ATOM 576 C C . ARG A 1 83 ? -17.103 -9.292 14.782 1.00 93.19 83 ARG A C 1
ATOM 578 O O . ARG A 1 83 ? -17.607 -8.511 13.977 1.00 93.19 83 ARG A O 1
ATOM 585 N N . SER A 1 84 ? -16.724 -8.919 15.999 1.00 94.94 84 SER A N 1
ATOM 586 C CA . SER A 1 84 ? -16.786 -7.543 16.493 1.00 94.94 84 SER A CA 1
ATOM 587 C C . SER A 1 84 ? -15.556 -7.158 17.307 1.00 94.94 84 SER A C 1
ATOM 589 O O . SER A 1 84 ? -14.836 -8.016 17.824 1.00 94.94 84 SER A O 1
ATOM 591 N N . ILE A 1 85 ? -15.317 -5.852 17.403 1.00 95.94 85 ILE A N 1
ATOM 592 C CA . ILE A 1 85 ? -14.252 -5.247 18.204 1.00 95.94 85 ILE A CA 1
ATOM 593 C C . ILE A 1 85 ? -14.664 -3.835 18.633 1.00 95.94 85 ILE A C 1
ATOM 595 O O . ILE A 1 85 ? -15.293 -3.108 17.862 1.00 95.94 85 ILE A O 1
ATOM 599 N N . THR A 1 86 ? -14.295 -3.430 19.847 1.00 94.44 86 THR A N 1
ATOM 600 C CA . THR A 1 86 ? -14.524 -2.064 20.337 1.00 94.44 86 THR A CA 1
ATOM 601 C C . THR A 1 86 ? -13.214 -1.298 20.351 1.00 94.44 86 THR A C 1
ATOM 603 O O . THR A 1 86 ? -12.224 -1.755 20.917 1.00 94.44 86 THR A O 1
ATOM 606 N N . PHE A 1 87 ? -13.215 -0.113 19.758 1.00 91.94 87 PHE A N 1
ATOM 607 C CA . PHE A 1 87 ? -12.114 0.836 19.753 1.00 91.94 87 PHE A CA 1
ATOM 608 C C . PHE A 1 87 ? -12.428 2.042 20.636 1.00 91.94 87 PHE A C 1
ATOM 610 O O . PHE A 1 87 ? -13.584 2.387 20.879 1.00 91.94 87 PHE A O 1
ATOM 617 N N . GLY A 1 88 ? -11.374 2.697 21.103 1.00 84.62 88 GLY A N 1
ATOM 618 C CA . GLY A 1 88 ? -11.437 3.950 21.842 1.00 84.62 88 GLY A CA 1
ATOM 619 C C . GLY A 1 88 ? -10.507 3.935 23.043 1.00 84.62 88 GLY A C 1
ATOM 620 O O . GLY A 1 88 ? -9.953 2.901 23.418 1.00 84.62 88 GLY A O 1
ATOM 621 N N . VAL A 1 89 ? -10.355 5.102 23.657 1.00 70.75 89 VAL A N 1
ATOM 622 C CA . VAL A 1 89 ? -9.665 5.248 24.939 1.00 70.75 89 VAL A CA 1
ATOM 623 C C . VAL A 1 89 ? -10.675 5.777 25.949 1.00 70.75 89 VAL A C 1
ATOM 625 O O . VAL A 1 89 ? -11.347 6.779 25.686 1.00 70.75 89 VAL A O 1
ATOM 628 N N . ASP A 1 90 ? -10.771 5.121 27.106 1.00 63.22 90 ASP A N 1
ATOM 629 C CA . ASP A 1 90 ? -11.546 5.605 28.253 1.00 63.22 90 ASP A CA 1
ATOM 630 C C . ASP A 1 90 ? -10.785 6.784 28.892 1.00 63.22 90 ASP A C 1
ATOM 632 O O . ASP A 1 90 ? -10.137 6.665 29.927 1.00 63.22 90 ASP A O 1
ATOM 636 N N . ALA A 1 91 ? -10.807 7.923 28.195 1.00 57.28 91 ALA A N 1
ATOM 637 C CA . ALA A 1 91 ? -10.158 9.167 28.586 1.00 57.28 91 ALA A CA 1
ATOM 638 C C . ALA A 1 91 ? -11.205 10.176 29.103 1.00 57.28 91 ALA A C 1
ATOM 640 O O . ALA A 1 91 ? -12.160 10.474 28.366 1.00 57.28 91 ALA A O 1
ATOM 641 N N . PRO A 1 92 ? -11.034 10.739 30.316 1.00 54.78 92 PRO A N 1
ATOM 642 C CA . PRO A 1 92 ? -11.936 11.721 30.899 1.00 54.78 92 PRO A CA 1
ATOM 643 C C . PRO A 1 92 ? -11.947 13.005 30.071 1.00 54.78 92 PRO A C 1
ATOM 645 O O . PRO A 1 92 ? -11.010 13.314 29.328 1.00 54.78 92 PRO A O 1
ATOM 648 N N . LEU A 1 93 ? -13.024 13.776 30.215 1.00 58.53 93 LEU A N 1
ATOM 649 C CA . LEU A 1 93 ? -13.264 14.981 29.417 1.00 58.53 93 LEU A CA 1
ATOM 650 C C . LEU A 1 93 ? -12.115 16.000 29.519 1.00 58.53 93 LEU A C 1
ATOM 652 O O . LEU A 1 93 ? -11.811 16.664 28.531 1.00 58.53 93 LEU A O 1
ATOM 656 N N . ASP A 1 94 ? -11.427 16.075 30.660 1.00 56.16 94 ASP A N 1
ATOM 657 C CA . ASP A 1 94 ? -10.296 16.987 30.854 1.00 56.16 94 ASP A CA 1
ATOM 658 C C . ASP A 1 94 ? -9.010 16.534 30.149 1.00 56.16 94 ASP A C 1
ATOM 660 O O . ASP A 1 94 ? -8.303 17.370 29.589 1.00 56.16 94 ASP A O 1
ATOM 664 N N . ALA A 1 95 ? -8.753 15.227 30.017 1.00 55.06 95 ALA A N 1
ATOM 665 C CA . ALA A 1 95 ? -7.645 14.734 29.190 1.00 55.06 95 ALA A CA 1
ATOM 666 C C . ALA A 1 95 ? -7.821 15.141 27.713 1.00 55.06 95 ALA A C 1
ATOM 668 O O . ALA A 1 95 ? -6.852 15.500 27.043 1.00 55.06 95 ALA A O 1
ATOM 669 N N . ARG A 1 96 ? -9.071 15.184 27.224 1.00 59.78 96 ARG A N 1
ATOM 670 C CA . ARG A 1 96 ? -9.406 15.704 25.885 1.00 59.78 96 ARG A CA 1
ATOM 671 C C . ARG A 1 96 ? -9.207 17.222 25.780 1.00 59.78 96 ARG A C 1
ATOM 673 O O . ARG A 1 96 ? -8.838 17.703 24.717 1.00 59.78 96 ARG A O 1
ATOM 680 N N . ARG A 1 97 ? -9.387 17.980 26.871 1.00 57.25 97 ARG A N 1
ATOM 681 C CA . ARG A 1 97 ? -9.118 19.435 26.932 1.00 57.25 97 ARG A CA 1
ATOM 682 C C . ARG A 1 97 ? -7.622 19.781 26.946 1.00 57.25 97 ARG A C 1
ATOM 684 O O . ARG A 1 97 ? -7.268 20.915 26.636 1.00 57.25 97 ARG A O 1
ATOM 691 N N . HIS A 1 98 ? -6.741 18.825 27.248 1.00 56.38 98 HIS A N 1
ATOM 692 C CA . HIS A 1 98 ? -5.282 19.003 27.255 1.00 56.38 98 HIS A CA 1
ATOM 693 C C . HIS A 1 98 ? -4.595 18.764 25.891 1.00 56.38 98 HIS A C 1
ATOM 695 O O . HIS A 1 98 ? -3.393 18.500 25.843 1.00 56.38 98 HIS A O 1
ATOM 701 N N . GLY A 1 99 ? -5.320 18.886 24.773 1.00 52.44 99 GLY A N 1
ATOM 702 C CA . GLY A 1 99 ? -4.738 18.792 23.427 1.00 52.44 99 GLY A CA 1
ATOM 703 C C . GLY A 1 99 ? -4.587 17.364 22.892 1.00 52.44 99 GLY A C 1
ATOM 704 O O . GLY A 1 99 ? -3.816 17.138 21.961 1.00 52.44 99 GLY A O 1
ATOM 705 N N . LEU A 1 100 ? -5.302 16.395 23.478 1.00 57.88 100 LEU A N 1
ATOM 706 C CA . LEU A 1 100 ? -5.399 15.011 22.988 1.00 57.88 100 LEU A CA 1
ATOM 707 C C . LEU A 1 100 ? -6.589 14.828 22.024 1.00 57.88 100 LEU A C 1
ATOM 709 O O . LEU A 1 100 ? -7.173 13.749 21.930 1.00 57.88 100 LEU A O 1
ATOM 713 N N . ASP A 1 101 ? -6.917 15.890 21.280 1.00 53.31 101 ASP A N 1
ATOM 714 C CA . ASP A 1 101 ? -7.939 16.003 20.226 1.00 53.31 101 ASP A CA 1
ATOM 715 C C . ASP A 1 101 ? -7.845 14.901 19.150 1.00 53.31 101 ASP A C 1
ATOM 717 O O . ASP A 1 101 ? -8.761 14.727 18.351 1.00 53.31 101 ASP A O 1
ATOM 721 N N . THR A 1 102 ? -6.718 14.188 19.100 1.00 69.31 102 THR A N 1
ATOM 722 C CA . THR A 1 102 ? -6.431 13.097 18.171 1.00 69.31 102 THR A CA 1
ATOM 723 C C . THR A 1 102 ? -7.045 11.761 18.573 1.00 69.31 102 THR A C 1
ATOM 725 O O . THR A 1 102 ? -6.947 10.835 17.781 1.00 69.31 102 THR A O 1
ATOM 728 N N . LEU A 1 103 ? -7.661 11.603 19.749 1.00 78.06 103 LEU A N 1
ATOM 729 C CA . LEU A 1 103 ? -8.231 10.317 20.173 1.00 78.06 103 LEU A CA 1
ATOM 730 C C . LEU A 1 103 ? -9.716 10.171 19.853 1.00 78.06 103 LEU A C 1
ATOM 732 O O . LEU A 1 103 ? -10.517 11.066 20.122 1.00 78.06 103 LEU A O 1
ATOM 736 N N . CYS A 1 104 ? -10.101 9.007 19.328 1.00 81.06 104 CYS A N 1
ATOM 737 C CA . CYS A 1 104 ? -11.510 8.726 19.089 1.00 81.06 104 CYS A CA 1
ATOM 738 C C . CYS A 1 104 ? -12.249 8.459 20.414 1.00 81.06 104 CYS A C 1
ATOM 740 O O . CYS A 1 104 ? -11.716 7.762 21.288 1.00 81.06 104 CYS A O 1
ATOM 742 N N . PRO A 1 105 ? -13.501 8.939 20.558 1.00 82.50 105 PRO A N 1
ATOM 743 C CA . PRO A 1 105 ? -14.414 8.412 21.565 1.00 82.50 105 PRO A CA 1
ATOM 744 C C . PRO A 1 105 ? -14.672 6.919 21.306 1.00 82.50 105 PRO A C 1
ATOM 746 O O . PRO A 1 105 ? -14.314 6.383 20.259 1.00 82.50 105 PRO A O 1
ATOM 749 N N . ARG A 1 106 ? -15.281 6.232 22.272 1.00 88.44 106 ARG A N 1
ATOM 750 C CA . ARG A 1 106 ? -15.507 4.787 22.204 1.00 88.44 106 ARG A CA 1
ATOM 751 C C . ARG A 1 106 ? -16.530 4.428 21.121 1.00 88.44 106 ARG A C 1
ATOM 753 O O . ARG A 1 106 ? -17.641 4.956 21.126 1.00 88.44 106 ARG A O 1
ATOM 760 N N . PHE A 1 107 ? -16.163 3.508 20.232 1.00 91.50 107 PHE A N 1
ATOM 761 C CA . PHE A 1 107 ? -17.042 2.964 19.198 1.00 91.50 107 PHE A CA 1
ATOM 762 C C . PHE A 1 107 ? -16.801 1.468 18.977 1.00 91.50 107 PHE A C 1
ATOM 764 O O . PHE A 1 107 ? -15.677 0.984 19.087 1.00 91.50 107 PHE A O 1
ATOM 771 N N . ALA A 1 108 ? -17.853 0.722 18.656 1.00 94.19 108 ALA A N 1
ATOM 772 C CA . ALA A 1 108 ? -17.792 -0.682 18.280 1.00 94.19 108 ALA A CA 1
ATOM 773 C C . ALA A 1 108 ? -17.972 -0.854 16.770 1.00 94.19 108 ALA A C 1
ATOM 775 O O . ALA A 1 108 ? -18.719 -0.112 16.128 1.00 94.19 108 ALA A O 1
ATOM 776 N N . LEU A 1 109 ? -17.291 -1.858 16.222 1.00 95.50 109 LEU A N 1
ATOM 777 C CA . LEU A 1 109 ? -17.464 -2.346 14.861 1.00 95.50 109 LEU A CA 1
ATOM 778 C C . LEU A 1 109 ? -17.944 -3.793 14.907 1.00 95.50 109 LEU A C 1
ATOM 780 O O . LEU A 1 109 ? -17.335 -4.612 15.596 1.00 95.50 109 LEU A O 1
ATOM 784 N N . THR A 1 110 ? -18.985 -4.115 14.141 1.00 95.56 110 THR A N 1
ATOM 785 C CA . THR A 1 110 ? -19.536 -5.475 14.025 1.00 95.56 110 THR A CA 1
ATOM 786 C C . THR A 1 110 ? -19.722 -5.852 12.556 1.00 95.56 110 THR A C 1
ATOM 788 O O . THR A 1 110 ? -20.357 -5.114 11.802 1.00 95.56 110 THR A O 1
ATOM 791 N N . LEU A 1 111 ? -19.185 -7.005 12.144 1.00 92.75 111 LEU A N 1
ATOM 792 C CA . LEU A 1 111 ? -19.321 -7.541 10.787 1.00 92.75 111 LEU A CA 1
ATOM 793 C C . LEU A 1 111 ? -20.716 -8.107 10.526 1.00 92.75 111 LEU A C 1
ATOM 795 O O . LEU A 1 111 ? -21.105 -9.138 11.089 1.00 92.75 111 LEU A O 1
ATOM 799 N N . GLU A 1 112 ? -21.411 -7.488 9.579 1.00 91.06 112 GLU A N 1
ATOM 800 C CA . GLU A 1 112 ? -22.691 -7.941 9.040 1.00 91.06 112 GLU A CA 1
ATOM 801 C C . GLU A 1 112 ? -22.486 -8.612 7.669 1.00 91.06 112 GLU A C 1
ATOM 803 O O . GLU A 1 112 ? -21.379 -8.644 7.133 1.00 91.06 112 GLU A O 1
ATOM 808 N N . SER A 1 113 ? -23.541 -9.197 7.098 1.00 82.12 113 SER A N 1
ATOM 809 C CA . SER A 1 113 ? -23.476 -9.920 5.814 1.00 82.12 113 SER A CA 1
ATOM 810 C C . SER A 1 113 ? -23.106 -9.043 4.611 1.00 82.12 113 SER A C 1
ATOM 812 O O . SER A 1 113 ? -22.622 -9.554 3.607 1.00 82.12 113 SER A O 1
ATOM 814 N N . ASP A 1 114 ? -23.369 -7.741 4.697 1.00 81.12 114 ASP A N 1
ATOM 815 C CA . ASP A 1 114 ? -23.279 -6.773 3.601 1.00 81.12 114 ASP A CA 1
ATOM 816 C C . ASP A 1 114 ? -22.708 -5.413 4.060 1.00 81.12 114 ASP A C 1
ATOM 818 O O . ASP A 1 114 ? -23.003 -4.365 3.479 1.00 81.12 114 ASP A O 1
ATOM 822 N N . GLY A 1 115 ? -21.881 -5.416 5.113 1.00 89.62 115 GLY A N 1
ATOM 823 C CA . GLY A 1 115 ? -21.190 -4.223 5.606 1.00 89.62 115 GLY A CA 1
ATOM 824 C C . GLY A 1 115 ? -20.630 -4.369 7.021 1.00 89.62 115 GLY A C 1
ATOM 825 O O . GLY A 1 115 ? -20.549 -5.465 7.576 1.00 89.62 115 GLY A O 1
ATOM 826 N N . VAL A 1 116 ? -20.269 -3.235 7.620 1.00 93.19 116 VAL A N 1
ATOM 827 C CA . VAL A 1 116 ? -19.920 -3.131 9.043 1.00 93.19 116 VAL A CA 1
ATOM 828 C C . VAL A 1 116 ? -20.910 -2.199 9.726 1.00 93.19 116 VAL A C 1
ATOM 830 O O . VAL A 1 116 ? -21.156 -1.085 9.257 1.00 93.19 116 VAL A O 1
ATOM 833 N N . ARG A 1 117 ? -21.461 -2.633 10.860 1.00 94.06 117 ARG A N 1
ATOM 834 C CA . ARG A 1 117 ? -22.179 -1.751 11.778 1.00 94.06 117 ARG A CA 1
ATOM 835 C C . ARG A 1 117 ? -21.171 -1.006 12.644 1.00 94.06 117 ARG A C 1
ATOM 837 O O . ARG A 1 117 ? -20.351 -1.634 13.306 1.00 94.06 117 ARG A O 1
ATOM 844 N N . VAL A 1 118 ? -21.253 0.320 12.624 1.00 93.44 118 VAL A N 1
ATOM 845 C CA . VAL A 1 118 ? -20.493 1.242 13.472 1.00 93.44 118 VAL A CA 1
ATOM 846 C C . VAL A 1 118 ? -21.435 1.756 14.554 1.00 93.44 118 VAL A C 1
ATOM 848 O O . VAL A 1 118 ? -22.477 2.340 14.240 1.00 93.44 118 VAL A O 1
ATOM 851 N N . GLU A 1 119 ? -21.074 1.553 15.817 1.00 92.44 119 GLU A N 1
ATOM 852 C CA . GLU A 1 119 ? -21.886 1.932 16.978 1.00 92.44 119 GLU A CA 1
ATOM 853 C C . GLU A 1 119 ? -21.075 2.818 17.921 1.00 92.44 119 GLU A C 1
ATOM 855 O O . GLU A 1 119 ? -19.965 2.457 18.287 1.00 92.44 119 GLU A O 1
ATOM 860 N N . ALA A 1 120 ? -21.598 3.978 18.311 1.00 88.94 120 ALA A N 1
ATOM 861 C CA . ALA A 1 120 ? -20.922 4.917 19.202 1.00 88.94 120 ALA A CA 1
ATOM 862 C C . ALA A 1 120 ? -21.927 5.599 20.142 1.00 88.94 120 ALA A C 1
ATOM 864 O O . ALA A 1 120 ? -23.064 5.914 19.772 1.00 88.94 120 ALA A O 1
ATOM 865 N N . GLU A 1 121 ? -21.509 5.831 21.381 1.00 79.44 121 GLU A N 1
ATOM 866 C CA . GLU A 1 121 ? -22.362 6.466 22.383 1.00 79.44 121 GLU A CA 1
ATOM 867 C C . GLU A 1 121 ? -22.564 7.969 22.099 1.00 79.44 121 GLU A C 1
ATOM 869 O O . GLU A 1 121 ? -21.678 8.620 21.545 1.00 79.44 121 GLU A O 1
ATOM 874 N N . PRO A 1 122 ? -23.719 8.556 22.471 1.00 69.12 122 PRO A N 1
ATOM 875 C CA . PRO A 1 122 ? -24.830 7.925 23.189 1.00 69.12 122 PRO A CA 1
ATOM 876 C C . PRO A 1 122 ? -25.916 7.308 22.286 1.00 69.12 122 PRO A C 1
ATOM 878 O O . PRO A 1 122 ? -26.792 6.620 22.806 1.00 69.12 122 PRO A O 1
ATOM 881 N N . ARG A 1 123 ? -25.946 7.602 20.973 1.00 79.25 123 ARG A N 1
ATOM 882 C CA . ARG A 1 123 ? -27.080 7.254 20.076 1.00 79.25 123 ARG A CA 1
ATOM 883 C C . ARG A 1 123 ? -26.706 6.983 18.609 1.00 79.25 123 ARG A C 1
ATOM 885 O O . ARG A 1 123 ? -27.555 7.125 17.730 1.00 79.25 123 ARG A O 1
ATOM 892 N N . TYR A 1 124 ? -25.465 6.612 18.314 1.00 86.75 124 TYR A N 1
ATOM 893 C CA . TYR A 1 124 ? -25.052 6.276 16.952 1.00 86.75 124 TYR A CA 1
ATOM 894 C C . TYR A 1 124 ? -25.022 4.755 16.760 1.00 86.75 124 TYR A C 1
ATOM 896 O O . TYR A 1 124 ? -24.289 4.059 17.448 1.00 86.75 124 TYR A O 1
ATOM 904 N N . SER A 1 125 ? -25.799 4.236 15.812 1.00 91.62 125 SER A N 1
ATOM 905 C CA . SER A 1 125 ? -25.681 2.863 15.301 1.00 91.62 125 SER A CA 1
ATOM 906 C C . SER A 1 125 ? -26.094 2.889 13.833 1.00 91.62 125 SER A C 1
ATOM 908 O O . SER A 1 125 ? -27.244 3.199 13.510 1.00 91.62 125 SER A O 1
ATOM 910 N N . ARG A 1 126 ? -25.138 2.677 12.923 1.00 91.38 126 ARG A N 1
ATOM 911 C CA . ARG A 1 126 ? -25.363 2.707 11.468 1.00 91.38 126 ARG A CA 1
ATOM 912 C C . ARG A 1 126 ? -24.527 1.650 10.769 1.00 91.38 126 ARG A C 1
ATOM 914 O O . ARG A 1 126 ? -23.374 1.432 11.130 1.00 91.38 126 ARG A O 1
ATOM 921 N N . ARG A 1 127 ? -25.097 1.035 9.735 1.00 92.50 127 ARG A N 1
ATOM 922 C CA . ARG A 1 127 ? -24.354 0.177 8.812 1.00 92.50 127 ARG A CA 1
ATOM 923 C C . ARG A 1 127 ? -23.693 1.024 7.730 1.00 92.50 127 ARG A C 1
ATOM 925 O O . ARG A 1 127 ? -24.331 1.921 7.186 1.00 92.50 127 ARG A O 1
ATOM 932 N N . HIS A 1 128 ? -22.451 0.691 7.409 1.00 91.94 128 HIS A N 1
ATOM 933 C CA . HIS A 1 128 ? -21.644 1.310 6.361 1.00 91.94 128 HIS A CA 1
ATOM 934 C C . HIS A 1 128 ? -21.072 0.238 5.434 1.00 91.94 128 HIS A C 1
ATOM 936 O O . HIS A 1 128 ? -20.854 -0.905 5.856 1.00 91.94 128 HIS A O 1
ATOM 942 N N . ARG A 1 129 ? -20.816 0.589 4.170 1.00 90.94 129 ARG A N 1
ATOM 943 C CA . ARG A 1 129 ? -20.154 -0.311 3.220 1.00 90.94 129 ARG A CA 1
ATOM 944 C C . ARG A 1 129 ? -18.684 -0.499 3.594 1.00 90.94 129 ARG A C 1
ATOM 946 O O . ARG A 1 129 ? -17.973 0.458 3.905 1.00 90.94 129 ARG A O 1
ATOM 953 N N . VAL A 1 130 ? -18.217 -1.739 3.501 1.00 89.75 130 VAL A N 1
ATOM 954 C CA . VAL A 1 130 ? -16.782 -2.041 3.473 1.00 89.75 130 VAL A CA 1
ATOM 955 C C . VAL A 1 130 ? -16.272 -1.722 2.072 1.00 89.75 130 VAL A C 1
ATOM 957 O O . VAL A 1 130 ? -16.751 -2.296 1.099 1.00 89.75 130 VAL A O 1
ATOM 960 N N . LEU A 1 131 ? -15.323 -0.795 1.984 1.00 85.81 131 LEU A N 1
ATOM 961 C CA . LEU A 1 131 ? -14.671 -0.384 0.739 1.00 85.81 131 LEU A CA 1
ATOM 962 C C . LEU A 1 131 ? -13.589 -1.390 0.352 1.00 85.81 131 LEU A C 1
ATOM 964 O O . LEU A 1 131 ? -13.530 -1.865 -0.773 1.00 85.81 131 LEU A O 1
ATOM 968 N N . ALA A 1 132 ? -12.760 -1.772 1.320 1.00 87.19 132 ALA A N 1
ATOM 969 C CA . ALA A 1 132 ? -11.745 -2.794 1.137 1.00 87.19 132 ALA A CA 1
ATOM 970 C C . ALA A 1 132 ? -11.568 -3.582 2.430 1.00 87.19 132 ALA A C 1
ATOM 972 O O . ALA A 1 132 ? -11.594 -3.015 3.523 1.00 87.19 132 ALA A O 1
ATOM 973 N N . ARG A 1 133 ? -11.322 -4.885 2.306 1.00 87.25 133 ARG A N 1
ATOM 974 C CA . ARG A 1 133 ? -10.849 -5.709 3.414 1.00 87.25 133 ARG A CA 1
ATOM 975 C C . ARG A 1 133 ? -9.723 -6.603 2.937 1.00 87.25 133 ARG A C 1
ATOM 977 O O . ARG A 1 133 ? -9.848 -7.277 1.922 1.00 87.25 133 ARG A O 1
ATOM 984 N N . VAL A 1 134 ? -8.629 -6.575 3.678 1.00 86.81 134 VAL A N 1
ATOM 985 C CA . VAL A 1 134 ? -7.392 -7.278 3.374 1.00 86.81 134 VAL A CA 1
ATOM 986 C C . VAL A 1 134 ? -7.028 -8.115 4.602 1.00 86.81 134 VAL A C 1
ATOM 988 O O . VAL A 1 134 ? -6.582 -7.547 5.603 1.00 86.81 134 VAL A O 1
ATOM 991 N N . PRO A 1 135 ? -7.257 -9.439 4.577 1.00 82.88 135 PRO A N 1
ATOM 992 C CA . PRO A 1 135 ? -6.983 -10.292 5.727 1.00 82.88 135 PRO A CA 1
ATOM 993 C C . PRO A 1 135 ? -5.479 -10.365 6.012 1.00 82.88 135 PRO A C 1
ATOM 995 O O . PRO A 1 135 ? -4.662 -10.231 5.100 1.00 82.88 135 PRO A O 1
ATOM 998 N N . LEU A 1 136 ? -5.106 -10.641 7.266 1.00 77.75 136 LEU A N 1
ATOM 999 C CA . LEU A 1 136 ? -3.718 -10.951 7.633 1.00 77.75 136 LEU A CA 1
ATOM 1000 C C . LEU A 1 136 ? -3.312 -12.347 7.135 1.00 77.75 136 LEU A C 1
ATOM 1002 O O . LEU A 1 136 ? -3.252 -13.315 7.890 1.00 77.75 136 LEU A O 1
ATOM 1006 N N . VAL A 1 137 ? -3.017 -12.437 5.841 1.00 67.88 137 VAL A N 1
ATOM 1007 C CA . VAL A 1 137 ? -2.420 -13.612 5.194 1.00 67.88 137 VAL A CA 1
ATOM 1008 C C . VAL A 1 137 ? -0.933 -13.379 4.918 1.00 67.88 137 VAL A C 1
ATOM 1010 O O . VAL A 1 137 ? -0.472 -12.246 4.761 1.00 67.88 137 VAL A O 1
ATOM 1013 N N . SER A 1 138 ? -0.146 -14.451 4.854 1.00 66.69 138 SER A N 1
ATOM 1014 C CA . SER A 1 138 ? 1.226 -14.369 4.346 1.00 66.69 138 SER A CA 1
ATOM 1015 C C . SER A 1 138 ? 1.194 -14.083 2.845 1.00 66.69 138 SER A C 1
ATOM 1017 O O . SER A 1 138 ? 0.598 -14.864 2.103 1.00 66.69 138 SER A O 1
ATOM 1019 N N . VAL A 1 139 ? 1.861 -13.020 2.386 1.00 74.25 139 VAL A N 1
ATOM 1020 C CA . VAL A 1 139 ? 2.064 -12.798 0.944 1.00 74.25 139 VAL A CA 1
ATOM 1021 C C . VAL A 1 139 ? 2.831 -13.981 0.374 1.00 74.25 139 VAL A C 1
ATOM 1023 O O . VAL A 1 139 ? 3.925 -14.291 0.859 1.00 74.25 139 VAL A O 1
ATOM 1026 N N . ASP A 1 140 ? 2.318 -14.592 -0.693 1.00 83.19 140 ASP A N 1
ATOM 1027 C CA . ASP A 1 140 ? 3.142 -15.476 -1.508 1.00 83.19 140 ASP A CA 1
ATOM 1028 C C . ASP A 1 140 ? 4.128 -14.640 -2.333 1.00 83.19 140 ASP A C 1
ATOM 1030 O O . ASP A 1 140 ? 3.935 -14.361 -3.515 1.00 83.19 140 ASP A O 1
ATOM 1034 N N . PHE A 1 141 ? 5.239 -14.252 -1.708 1.00 86.81 141 PHE A N 1
ATOM 1035 C CA . PHE A 1 141 ? 6.362 -13.642 -2.419 1.00 86.81 141 PHE A CA 1
ATOM 1036 C C . PHE A 1 141 ? 6.962 -14.575 -3.481 1.00 86.81 141 PHE A C 1
ATOM 1038 O O . PHE A 1 141 ? 7.707 -14.103 -4.342 1.00 86.81 141 PHE A O 1
ATOM 1045 N N . GLY A 1 142 ? 6.632 -15.873 -3.455 1.00 87.75 142 GLY A N 1
ATOM 1046 C CA . GLY A 1 142 ? 6.935 -16.862 -4.483 1.00 87.75 142 GLY A CA 1
ATOM 1047 C C . GLY A 1 142 ? 6.185 -16.643 -5.801 1.00 87.75 142 GLY A C 1
ATOM 1048 O O . GLY A 1 142 ? 6.709 -17.067 -6.838 1.00 87.75 142 GLY A O 1
ATOM 1049 N N . ALA A 1 143 ? 5.067 -15.906 -5.791 1.00 89.44 143 ALA A N 1
ATOM 1050 C CA . ALA A 1 143 ? 4.179 -15.720 -6.935 1.00 89.44 143 ALA A CA 1
ATOM 1051 C C . ALA A 1 143 ? 4.906 -15.225 -8.211 1.00 89.44 143 ALA A C 1
ATOM 1053 O O . ALA A 1 143 ? 5.841 -14.414 -8.129 1.00 89.44 143 ALA A O 1
ATOM 1054 N N . PRO A 1 144 ? 4.491 -15.670 -9.420 1.00 91.44 144 PRO A N 1
ATOM 1055 C CA . PRO A 1 144 ? 5.243 -15.418 -10.653 1.00 91.44 144 PRO A CA 1
ATOM 1056 C C . PRO A 1 144 ? 5.438 -13.941 -11.013 1.00 91.44 144 PRO A C 1
ATOM 1058 O O . PRO A 1 144 ? 6.465 -13.599 -11.601 1.00 91.44 144 PRO A O 1
ATOM 1061 N N . HIS A 1 145 ? 4.493 -13.060 -10.665 1.00 91.19 145 HIS A N 1
ATOM 1062 C CA . HIS A 1 145 ? 4.573 -11.635 -10.998 1.00 91.19 145 HIS A CA 1
ATOM 1063 C C . HIS A 1 145 ? 5.746 -10.941 -10.281 1.00 91.19 145 HIS A C 1
ATOM 1065 O O . HIS A 1 145 ? 6.471 -10.186 -10.925 1.00 91.19 145 HIS A O 1
ATOM 1071 N N . PHE A 1 146 ? 6.039 -11.273 -9.015 1.00 92.00 146 PHE A N 1
ATOM 1072 C CA . PHE A 1 146 ? 7.206 -10.727 -8.304 1.00 92.00 146 PHE A CA 1
ATOM 1073 C C . PHE A 1 146 ? 8.535 -11.087 -8.974 1.00 92.00 146 PHE A C 1
ATOM 1075 O O . PHE A 1 146 ? 9.492 -10.323 -8.883 1.00 92.00 146 PHE A O 1
ATOM 1082 N N . ARG A 1 147 ? 8.612 -12.253 -9.631 1.00 90.50 147 ARG A N 1
ATOM 1083 C CA . ARG A 1 147 ? 9.801 -12.670 -10.385 1.00 90.50 147 ARG A CA 1
ATOM 1084 C C . ARG A 1 147 ? 9.850 -12.050 -11.782 1.00 90.50 147 ARG A C 1
ATOM 1086 O O . ARG A 1 147 ? 10.931 -11.703 -12.236 1.00 90.50 147 ARG A O 1
ATOM 1093 N N . ARG A 1 148 ? 8.704 -11.919 -12.461 1.00 90.50 148 ARG A N 1
ATOM 1094 C CA . ARG A 1 148 ? 8.599 -11.275 -13.785 1.00 90.50 148 ARG A CA 1
ATOM 1095 C C . ARG A 1 148 ? 9.077 -9.825 -13.747 1.00 90.50 148 ARG A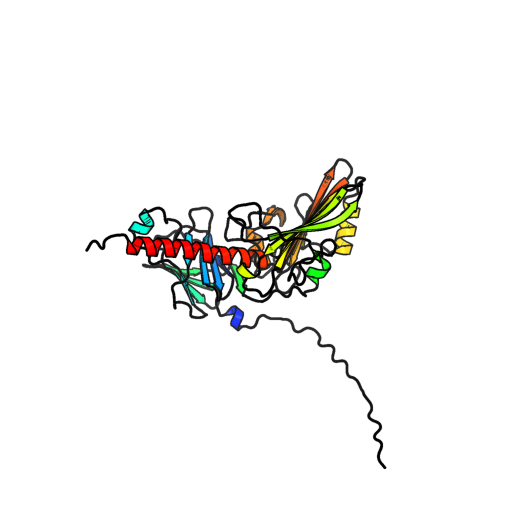 C 1
ATOM 1097 O O . ARG A 1 148 ? 9.771 -9.388 -14.656 1.00 90.50 148 ARG A O 1
ATOM 1104 N N . HIS A 1 149 ? 8.704 -9.109 -12.692 1.00 92.31 149 HIS A N 1
ATOM 1105 C CA . HIS A 1 149 ? 8.939 -7.674 -12.551 1.00 92.31 149 HIS A CA 1
ATOM 1106 C C . HIS A 1 149 ? 10.217 -7.332 -11.775 1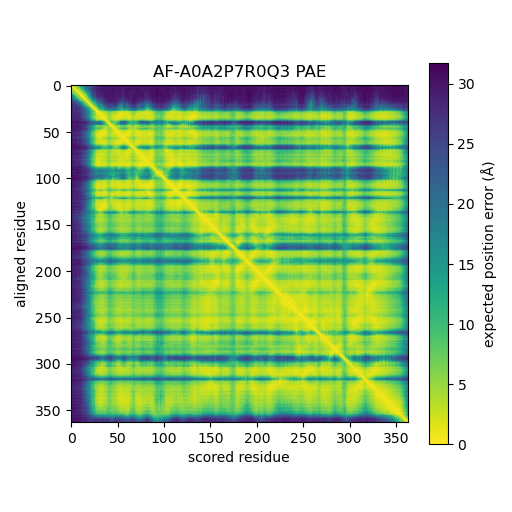.00 92.31 149 HIS A C 1
ATOM 1108 O O . HIS A 1 149 ? 10.372 -6.197 -11.339 1.00 92.31 149 HIS A O 1
ATOM 1114 N N . ASP A 1 150 ? 11.143 -8.284 -11.585 1.00 91.75 150 ASP A N 1
ATOM 1115 C CA . ASP A 1 150 ? 12.351 -8.018 -10.797 1.00 91.75 150 ASP A CA 1
ATOM 1116 C C . ASP A 1 150 ? 13.189 -6.851 -11.356 1.00 91.75 150 ASP A C 1
ATOM 1118 O O . ASP A 1 150 ? 13.234 -6.564 -12.558 1.00 91.75 150 ASP A O 1
ATOM 1122 N N . VAL A 1 151 ? 13.848 -6.138 -10.443 1.00 89.88 151 VAL A N 1
ATOM 1123 C CA . VAL A 1 151 ? 14.589 -4.921 -10.766 1.00 89.88 151 VAL A CA 1
ATOM 1124 C C . VAL A 1 151 ? 16.071 -5.235 -10.723 1.00 89.88 151 VAL A C 1
ATOM 1126 O O . VAL A 1 151 ? 16.714 -5.151 -9.678 1.00 89.88 151 VAL A O 1
ATOM 1129 N N . LYS A 1 152 ? 16.614 -5.633 -11.879 1.00 89.88 152 LYS A N 1
ATOM 1130 C CA . LYS A 1 152 ? 18.028 -6.025 -12.041 1.00 89.88 152 LYS A CA 1
ATOM 1131 C C . LYS A 1 152 ? 18.433 -7.124 -11.041 1.00 89.88 152 LYS A C 1
ATOM 1133 O O . LYS A 1 152 ? 19.478 -7.036 -10.396 1.00 89.88 152 LYS A O 1
ATOM 1138 N N . GLY A 1 153 ? 17.588 -8.143 -10.883 1.00 88.50 153 GLY A N 1
ATOM 1139 C CA . GLY A 1 153 ? 17.786 -9.238 -9.935 1.00 88.50 153 GLY A CA 1
ATOM 1140 C C . GLY A 1 153 ? 17.492 -8.877 -8.476 1.00 88.50 153 GLY A C 1
ATOM 1141 O O . GLY A 1 153 ? 17.919 -9.607 -7.581 1.00 88.50 153 GLY A O 1
ATOM 1142 N N . VAL A 1 154 ? 16.825 -7.748 -8.202 1.00 91.56 154 VAL A N 1
ATOM 1143 C CA . VAL A 1 154 ? 16.249 -7.415 -6.888 1.00 91.56 154 VAL A CA 1
ATOM 1144 C C . VAL A 1 154 ? 14.749 -7.701 -6.920 1.00 91.56 154 VAL A C 1
ATOM 1146 O O . VAL A 1 154 ? 14.003 -7.078 -7.675 1.00 91.56 154 VAL A O 1
ATOM 1149 N N . ARG A 1 155 ? 14.314 -8.640 -6.077 1.00 91.69 155 ARG A N 1
ATOM 1150 C CA . ARG A 1 155 ? 12.925 -9.094 -5.933 1.00 91.69 155 ARG A CA 1
ATOM 1151 C C . ARG A 1 155 ? 12.343 -8.573 -4.614 1.00 91.69 155 ARG A C 1
ATOM 1153 O O . ARG A 1 155 ? 13.068 -8.500 -3.623 1.00 91.69 155 ARG A O 1
ATOM 1160 N N . LEU A 1 156 ? 11.050 -8.243 -4.589 1.00 92.81 156 LEU A N 1
ATOM 1161 C CA . LEU A 1 156 ? 10.334 -7.985 -3.332 1.00 92.81 156 LEU A CA 1
ATOM 1162 C C . LEU A 1 156 ? 10.180 -9.290 -2.528 1.00 92.81 156 LEU A C 1
ATOM 1164 O O . LEU A 1 156 ? 9.997 -10.356 -3.120 1.00 92.81 156 LEU A O 1
ATOM 1168 N N . GLY A 1 157 ? 10.224 -9.210 -1.197 1.00 91.75 157 GLY A N 1
ATOM 1169 C CA . GLY A 1 157 ? 10.011 -10.357 -0.310 1.00 91.75 157 GLY A CA 1
ATOM 1170 C C . GLY A 1 157 ? 11.079 -10.571 0.770 1.00 91.75 157 GLY A C 1
ATOM 1171 O O . GLY A 1 157 ? 11.809 -9.634 1.112 1.00 91.75 157 GLY A O 1
ATOM 1172 N N . PRO A 1 158 ? 11.147 -11.790 1.345 1.00 91.00 158 PRO A N 1
ATOM 1173 C CA . PRO A 1 158 ? 12.005 -12.124 2.480 1.00 91.00 158 PRO A CA 1
ATOM 1174 C C . PRO A 1 158 ? 13.495 -11.944 2.191 1.00 91.00 158 PRO A C 1
ATOM 1176 O O . PRO A 1 158 ? 14.024 -12.475 1.213 1.00 91.00 158 PRO A O 1
ATOM 1179 N N . LEU A 1 159 ? 14.199 -11.271 3.098 1.00 89.38 159 LEU A N 1
ATOM 1180 C CA . LEU A 1 159 ? 15.650 -11.125 3.053 1.00 89.38 159 LEU A CA 1
ATOM 1181 C C . LEU A 1 159 ? 16.338 -12.303 3.742 1.00 89.38 159 LEU A C 1
ATOM 1183 O O . LEU A 1 159 ? 16.738 -12.224 4.901 1.00 89.38 159 LEU A O 1
ATOM 1187 N N . LEU A 1 160 ? 16.477 -13.402 2.995 1.00 80.44 160 LEU A N 1
ATOM 1188 C CA . LEU A 1 160 ? 17.156 -14.623 3.449 1.00 80.44 160 LEU A CA 1
ATOM 1189 C C . LEU A 1 160 ? 18.680 -14.443 3.587 1.00 80.44 160 LEU A C 1
ATOM 1191 O O . LEU A 1 160 ? 19.297 -15.070 4.442 1.00 80.44 160 LEU A O 1
ATOM 1195 N N . SER A 1 161 ? 19.273 -13.557 2.781 1.00 76.69 161 SER A N 1
ATOM 1196 C CA . SER A 1 161 ? 20.638 -13.050 2.947 1.00 76.69 161 SER A CA 1
ATOM 1197 C C . SER A 1 161 ? 20.624 -11.529 2.820 1.00 76.69 161 SER A C 1
ATOM 1199 O O . SER A 1 161 ? 19.986 -10.977 1.922 1.00 76.69 161 SER A O 1
ATOM 1201 N N . ARG A 1 162 ? 21.328 -10.833 3.719 1.00 74.94 162 ARG A N 1
ATOM 1202 C CA . ARG A 1 162 ? 21.535 -9.377 3.617 1.00 74.94 162 ARG A CA 1
ATOM 1203 C C . ARG A 1 162 ? 22.729 -9.019 2.726 1.00 74.94 162 ARG A C 1
ATOM 1205 O O . ARG A 1 162 ? 22.830 -7.877 2.292 1.00 74.94 162 ARG A O 1
ATOM 1212 N N . GLU A 1 163 ? 23.619 -9.968 2.441 1.00 72.94 163 GLU A N 1
ATOM 1213 C CA . GLU A 1 163 ? 24.849 -9.716 1.678 1.00 72.94 163 GLU A CA 1
ATOM 1214 C C . GLU A 1 163 ? 24.545 -9.341 0.219 1.00 72.94 163 GLU A C 1
ATOM 1216 O O . GLU A 1 163 ? 25.136 -8.398 -0.308 1.00 72.94 163 GLU A O 1
ATOM 1221 N N . ASP A 1 164 ? 23.531 -9.973 -0.385 1.00 73.38 164 ASP A N 1
ATOM 1222 C CA . ASP A 1 164 ? 23.108 -9.756 -1.779 1.00 73.38 164 ASP A CA 1
ATOM 1223 C C . ASP A 1 164 ? 22.622 -8.325 -2.082 1.00 73.38 164 ASP A C 1
ATOM 1225 O O . ASP A 1 164 ? 22.586 -7.904 -3.243 1.00 73.38 164 ASP A O 1
ATOM 1229 N N . LEU A 1 165 ? 22.239 -7.566 -1.050 1.00 83.19 165 LEU A N 1
ATOM 1230 C CA . LEU A 1 165 ? 21.745 -6.187 -1.154 1.00 83.19 165 LEU A CA 1
ATOM 1231 C C . LEU A 1 165 ? 22.716 -5.139 -0.598 1.00 83.19 165 LEU A C 1
ATOM 1233 O O . LEU A 1 165 ? 22.459 -3.937 -0.728 1.00 83.19 165 LEU A O 1
ATOM 1237 N N . GLY A 1 166 ? 23.808 -5.579 0.028 1.00 83.44 166 GLY A N 1
ATOM 1238 C CA . GLY A 1 166 ? 24.665 -4.730 0.844 1.00 83.44 166 GLY A CA 1
ATOM 1239 C C . GLY A 1 166 ? 24.034 -4.335 2.192 1.00 83.44 166 GLY A C 1
ATOM 1240 O O . GLY A 1 166 ? 22.941 -4.777 2.554 1.00 83.44 166 GLY A O 1
ATOM 1241 N N . PRO A 1 167 ? 24.723 -3.493 2.983 1.00 84.25 167 PRO A N 1
ATOM 1242 C CA . PRO A 1 167 ? 24.314 -3.190 4.349 1.00 84.25 167 PRO A CA 1
ATOM 1243 C C . PRO A 1 167 ? 22.981 -2.436 4.394 1.00 84.25 167 PRO A C 1
ATOM 1245 O O . PRO A 1 167 ? 22.868 -1.321 3.875 1.00 84.25 167 PRO A O 1
ATOM 1248 N N . LEU A 1 168 ? 22.005 -3.017 5.096 1.00 87.56 168 LEU A N 1
ATOM 1249 C CA . LEU A 1 168 ? 20.768 -2.341 5.476 1.00 87.56 168 LEU A CA 1
ATOM 1250 C C . LEU A 1 168 ? 21.085 -1.198 6.448 1.00 87.56 168 LEU A C 1
ATOM 1252 O O . LEU A 1 168 ? 21.660 -1.419 7.514 1.00 87.56 168 LEU A O 1
ATOM 1256 N N . ARG A 1 169 ? 20.710 0.028 6.085 1.00 86.75 169 ARG A N 1
ATOM 1257 C CA . ARG A 1 169 ? 20.950 1.240 6.880 1.00 86.75 169 ARG A CA 1
ATOM 1258 C C . ARG A 1 169 ? 19.649 1.708 7.529 1.00 86.75 169 ARG A C 1
ATOM 1260 O O . ARG A 1 169 ? 18.621 1.681 6.851 1.00 86.75 169 ARG A O 1
ATOM 1267 N N . PRO A 1 170 ? 19.664 2.198 8.780 1.00 81.38 170 PRO A N 1
ATOM 1268 C CA . PRO A 1 170 ? 18.537 2.950 9.324 1.00 81.38 170 PRO A CA 1
ATOM 1269 C C . PRO A 1 170 ? 18.150 4.099 8.387 1.00 81.38 170 PRO A C 1
ATOM 1271 O O . PRO A 1 170 ? 19.005 4.670 7.699 1.00 81.38 170 PRO A O 1
ATOM 1274 N N . ALA A 1 171 ? 16.868 4.446 8.342 1.00 72.25 171 ALA A N 1
ATOM 1275 C CA . ALA A 1 171 ? 16.443 5.622 7.607 1.00 72.25 171 ALA A CA 1
ATOM 1276 C C . ALA A 1 171 ? 16.970 6.911 8.259 1.00 72.25 171 ALA A C 1
ATOM 1278 O O . ALA A 1 171 ? 17.084 7.019 9.476 1.00 72.25 171 ALA A O 1
ATOM 1279 N N . SER A 1 172 ? 17.288 7.908 7.434 1.00 64.69 172 SER A N 1
ATOM 1280 C CA . SER A 1 172 ? 17.926 9.162 7.855 1.00 64.69 172 SER A CA 1
ATOM 1281 C C . SER A 1 172 ? 16.989 10.164 8.543 1.00 64.69 172 SER A C 1
ATOM 1283 O O . SER A 1 172 ? 17.442 11.234 8.940 1.00 64.69 172 SER A O 1
ATOM 1285 N N . HIS A 1 173 ? 15.699 9.845 8.687 1.00 59.06 173 HIS A N 1
ATOM 1286 C CA . HIS A 1 173 ? 14.721 10.691 9.373 1.00 59.06 173 HIS A CA 1
ATOM 1287 C C . HIS A 1 173 ? 14.420 10.150 10.783 1.00 59.06 173 HIS A C 1
ATOM 1289 O O . HIS A 1 173 ? 14.165 8.952 10.905 1.00 59.06 173 HIS A O 1
ATOM 1295 N N . PRO A 1 174 ? 14.325 11.003 11.825 1.00 48.03 174 PRO A N 1
ATOM 1296 C CA . PRO A 1 174 ? 14.008 10.566 13.193 1.00 48.03 174 PRO A CA 1
ATOM 1297 C C . PRO A 1 174 ? 12.654 9.862 13.370 1.00 48.03 174 PRO A C 1
ATOM 1299 O O . PRO A 1 174 ? 12.452 9.199 14.372 1.00 48.03 174 PRO A O 1
ATOM 1302 N N . ASN A 1 175 ? 11.735 9.971 12.404 1.00 48.59 175 ASN A N 1
ATOM 1303 C CA . ASN A 1 175 ? 10.435 9.282 12.429 1.00 48.59 175 ASN A CA 1
ATOM 1304 C C . ASN A 1 175 ? 10.369 8.145 11.390 1.00 48.59 175 ASN A C 1
ATOM 1306 O O . ASN A 1 175 ? 9.288 7.720 10.996 1.00 48.59 175 ASN A O 1
ATOM 1310 N N . ALA A 1 176 ? 11.518 7.698 10.874 1.00 54.56 176 ALA A N 1
ATOM 1311 C CA . ALA A 1 176 ? 11.606 6.701 9.810 1.00 54.56 176 ALA A CA 1
ATOM 1312 C C . ALA A 1 176 ? 12.178 5.349 10.285 1.00 54.56 176 ALA A C 1
ATOM 1314 O O . ALA A 1 176 ? 12.545 4.515 9.460 1.00 54.56 176 ALA A O 1
ATOM 1315 N N . TYR A 1 177 ? 12.188 5.096 11.602 1.00 53.47 177 TYR A N 1
ATOM 1316 C CA . TYR A 1 177 ? 12.539 3.798 12.202 1.00 53.47 177 TYR A CA 1
ATOM 1317 C C . TYR A 1 177 ? 11.733 2.610 11.636 1.00 53.47 177 TYR A C 1
ATOM 1319 O O . TYR A 1 177 ? 12.191 1.474 11.706 1.00 53.47 177 TYR A O 1
ATOM 1327 N N . VAL A 1 178 ? 10.582 2.879 11.008 1.00 69.56 178 VAL A N 1
ATOM 1328 C CA . VAL A 1 178 ? 9.727 1.905 10.305 1.00 69.56 178 VAL A CA 1
ATOM 1329 C C . VAL A 1 178 ? 10.413 1.109 9.198 1.00 69.56 178 VAL A C 1
ATOM 1331 O O . VAL A 1 178 ? 9.918 0.045 8.841 1.00 69.56 178 VAL A O 1
ATOM 1334 N N . TYR A 1 179 ? 11.506 1.599 8.607 1.00 80.62 179 TYR A N 1
ATOM 1335 C CA . TYR A 1 179 ? 12.162 0.890 7.509 1.00 80.62 179 TYR A CA 1
ATOM 1336 C C . TYR A 1 179 ? 13.678 1.059 7.482 1.00 80.62 179 TYR A C 1
ATOM 1338 O O . TYR A 1 179 ? 14.251 2.085 7.854 1.00 80.62 179 TYR A O 1
ATOM 1346 N N . ARG A 1 180 ? 14.340 0.030 6.954 1.00 86.81 180 ARG A N 1
ATOM 1347 C CA . ARG A 1 180 ? 15.765 0.045 6.626 1.00 86.81 180 ARG A CA 1
ATOM 1348 C C . ARG A 1 180 ? 15.931 0.317 5.136 1.00 86.81 180 ARG A C 1
ATOM 1350 O O . ARG A 1 180 ? 15.279 -0.319 4.313 1.00 86.81 180 ARG A O 1
ATOM 1357 N N . ASN A 1 181 ? 16.808 1.244 4.776 1.00 90.12 181 ASN A N 1
ATOM 1358 C CA . ASN A 1 181 ? 17.178 1.493 3.387 1.00 90.12 181 ASN A CA 1
ATOM 1359 C C . ASN A 1 181 ? 18.251 0.492 2.938 1.00 90.12 181 ASN A C 1
ATOM 1361 O O . ASN A 1 181 ? 19.188 0.220 3.690 1.00 90.12 181 ASN A O 1
ATOM 1365 N N . PHE A 1 182 ? 18.181 0.022 1.694 1.00 91.94 182 PHE A N 1
ATOM 1366 C CA . PHE A 1 182 ? 19.277 -0.703 1.043 1.00 91.94 182 PHE A CA 1
ATOM 1367 C C . PHE A 1 182 ? 19.766 0.042 -0.203 1.00 91.94 182 PHE A C 1
ATOM 1369 O O . PHE A 1 182 ? 19.060 0.886 -0.764 1.00 91.94 182 PHE A O 1
ATOM 1376 N N . ARG A 1 183 ? 20.981 -0.295 -0.648 1.00 92.00 183 ARG A N 1
ATOM 1377 C CA . ARG A 1 183 ? 21.531 0.137 -1.935 1.00 92.00 183 ARG A CA 1
ATOM 1378 C C . ARG A 1 183 ? 22.496 -0.920 -2.462 1.00 92.00 183 ARG A C 1
ATOM 1380 O O . ARG A 1 183 ? 23.595 -1.068 -1.933 1.00 92.00 183 ARG A O 1
ATOM 1387 N N . ARG A 1 184 ? 22.088 -1.591 -3.536 1.00 91.75 184 ARG A N 1
ATOM 1388 C CA . ARG A 1 184 ? 22.857 -2.605 -4.258 1.00 91.75 184 ARG A CA 1
ATOM 1389 C C . ARG A 1 184 ? 23.426 -1.993 -5.534 1.00 91.75 184 ARG A C 1
ATOM 1391 O O . ARG A 1 184 ? 22.657 -1.522 -6.371 1.00 91.75 184 ARG A O 1
ATOM 1398 N N . ASP A 1 185 ? 24.744 -2.008 -5.707 1.00 90.56 185 ASP A N 1
ATOM 1399 C CA . ASP A 1 185 ? 25.361 -1.666 -6.996 1.00 90.56 185 ASP A CA 1
ATOM 1400 C C . ASP A 1 185 ? 25.042 -2.787 -8.014 1.00 90.56 185 ASP A C 1
ATOM 1402 O O . ASP A 1 185 ? 25.190 -3.970 -7.712 1.00 90.56 185 ASP A O 1
ATOM 1406 N N . VAL A 1 186 ? 24.579 -2.420 -9.214 1.00 90.19 186 VAL A N 1
ATOM 1407 C CA . VAL A 1 186 ? 24.150 -3.350 -10.288 1.00 90.19 186 VAL A CA 1
ATOM 1408 C C . VAL A 1 186 ? 24.922 -3.141 -11.597 1.00 90.19 186 VAL A C 1
ATOM 1410 O O . VAL A 1 186 ? 24.447 -3.482 -12.678 1.00 90.19 186 VAL A O 1
ATOM 1413 N N . GLY A 1 187 ? 26.119 -2.558 -11.501 1.00 86.56 187 GLY A N 1
ATOM 1414 C CA . GLY A 1 187 ? 27.054 -2.379 -12.611 1.00 86.56 187 GLY A CA 1
ATOM 1415 C C . GLY A 1 187 ? 27.494 -0.932 -12.832 1.00 86.56 187 GLY A C 1
ATOM 1416 O O . GLY A 1 187 ? 27.195 -0.024 -12.051 1.00 86.56 187 GLY A O 1
ATOM 1417 N N . VAL A 1 188 ? 28.225 -0.725 -13.926 1.00 81.00 188 VAL A N 1
ATOM 1418 C CA . VAL A 1 188 ? 28.708 0.580 -14.391 1.00 81.00 188 VAL A CA 1
ATOM 1419 C C . VAL A 1 188 ? 28.321 0.732 -15.860 1.00 81.00 188 VAL A C 1
ATOM 1421 O O . VAL A 1 188 ? 28.524 -0.185 -16.647 1.00 81.00 188 VAL A O 1
ATOM 1424 N N . GLU A 1 189 ? 27.761 1.882 -16.218 1.00 78.12 189 GLU A N 1
ATOM 1425 C CA . GLU A 1 189 ? 27.303 2.234 -17.571 1.00 78.12 189 GLU A CA 1
ATOM 1426 C C . GLU A 1 189 ? 27.677 3.707 -17.800 1.00 78.12 189 GLU A C 1
ATOM 1428 O O . GLU A 1 189 ? 27.531 4.509 -16.873 1.00 78.12 189 GLU A O 1
ATOM 1433 N N . ALA A 1 190 ? 28.233 4.074 -18.961 1.00 76.06 190 ALA A N 1
ATOM 1434 C CA . ALA A 1 190 ? 28.794 5.412 -19.213 1.00 76.06 190 ALA A CA 1
ATOM 1435 C C . ALA A 1 190 ? 29.769 5.929 -18.119 1.00 76.06 190 ALA A C 1
ATOM 1437 O O . ALA A 1 190 ? 29.807 7.120 -17.809 1.00 76.06 190 ALA A O 1
ATOM 1438 N N . GLY A 1 191 ? 30.501 5.034 -17.440 1.00 76.00 191 GLY A N 1
ATOM 1439 C CA . GLY A 1 191 ? 31.351 5.374 -16.286 1.00 76.00 191 GLY A CA 1
ATOM 1440 C C . GLY A 1 191 ? 30.601 5.736 -14.989 1.00 76.00 191 GLY A C 1
ATOM 1441 O O . GLY A 1 191 ? 31.235 5.939 -13.953 1.00 76.00 191 GLY A O 1
ATOM 1442 N N . LYS A 1 192 ? 29.262 5.773 -14.991 1.00 78.06 192 LYS A N 1
ATOM 1443 C CA . LYS A 1 192 ? 28.428 6.018 -13.805 1.00 78.06 192 LYS A CA 1
ATOM 1444 C C . LYS A 1 192 ? 28.056 4.694 -13.128 1.00 78.06 192 LYS A C 1
ATOM 1446 O O . LYS A 1 192 ? 27.588 3.760 -13.780 1.00 78.06 192 LYS A O 1
ATOM 1451 N N . ARG A 1 193 ? 28.204 4.609 -11.799 1.00 80.88 193 ARG A N 1
ATOM 1452 C CA . ARG A 1 193 ? 27.707 3.458 -11.019 1.00 80.88 193 ARG A CA 1
ATOM 1453 C C . ARG A 1 193 ? 26.180 3.424 -11.025 1.00 80.88 193 ARG A C 1
ATOM 1455 O O . ARG A 1 193 ? 25.533 4.348 -10.528 1.00 80.88 193 ARG A O 1
ATOM 1462 N N . ARG A 1 194 ? 25.608 2.331 -11.522 1.00 88.38 194 ARG A N 1
ATOM 1463 C CA . ARG A 1 194 ? 24.173 2.046 -11.447 1.00 88.38 194 ARG A CA 1
ATOM 1464 C C . ARG A 1 194 ? 23.879 1.274 -10.168 1.00 88.38 194 ARG A C 1
ATOM 1466 O O . ARG A 1 194 ? 24.632 0.387 -9.781 1.00 88.38 194 ARG A O 1
ATOM 1473 N N . ASN A 1 195 ? 22.780 1.616 -9.511 1.00 92.50 195 ASN A N 1
ATOM 1474 C CA . ASN A 1 195 ? 22.359 0.983 -8.269 1.00 92.50 195 ASN A CA 1
ATOM 1475 C C . ASN A 1 195 ? 20.841 0.816 -8.243 1.00 92.50 195 ASN A C 1
ATOM 1477 O O . ASN A 1 195 ? 20.114 1.617 -8.830 1.00 92.50 195 ASN A O 1
ATOM 1481 N N . VAL A 1 196 ? 20.394 -0.228 -7.552 1.00 94.12 196 VAL A N 1
ATOM 1482 C CA . VAL A 1 196 ? 19.013 -0.388 -7.105 1.00 94.12 196 VAL A CA 1
ATOM 1483 C C . VAL A 1 196 ? 18.987 -0.011 -5.633 1.00 94.12 196 VAL A C 1
ATOM 1485 O O . VAL A 1 196 ? 19.818 -0.476 -4.850 1.00 94.12 196 VAL A O 1
ATOM 1488 N N . GLN A 1 197 ? 18.050 0.845 -5.259 1.00 93.62 197 GLN A N 1
ATOM 1489 C CA . GLN A 1 197 ? 17.864 1.310 -3.888 1.00 93.62 197 GLN A CA 1
ATOM 1490 C C . GLN A 1 197 ? 16.410 1.118 -3.476 1.00 93.62 197 GLN A C 1
ATOM 1492 O O . GLN A 1 197 ? 15.529 1.063 -4.329 1.00 93.62 197 GLN A O 1
ATOM 1497 N N . GLY A 1 198 ? 16.132 1.034 -2.184 1.00 92.00 198 GLY A N 1
ATOM 1498 C CA . GLY A 1 198 ? 14.766 0.809 -1.725 1.00 92.00 198 GLY A CA 1
ATOM 1499 C C . GLY A 1 198 ? 14.686 0.552 -0.234 1.00 92.00 198 GLY A C 1
ATOM 1500 O O . GLY A 1 198 ? 15.610 0.900 0.506 1.00 92.00 198 GLY A O 1
ATOM 1501 N N . ARG A 1 199 ? 13.569 -0.031 0.209 1.00 91.19 199 ARG A N 1
ATOM 1502 C CA . ARG A 1 199 ? 13.231 -0.161 1.630 1.00 91.19 199 ARG A CA 1
ATOM 1503 C C . ARG A 1 199 ? 12.862 -1.588 2.008 1.00 91.19 199 ARG A C 1
ATOM 1505 O O . ARG A 1 199 ? 12.184 -2.296 1.262 1.00 91.19 199 ARG A O 1
ATOM 1512 N N . ALA A 1 200 ? 13.279 -1.966 3.211 1.00 90.38 200 ALA A N 1
ATOM 1513 C CA . ALA A 1 200 ? 12.891 -3.191 3.879 1.00 90.38 200 ALA A CA 1
ATOM 1514 C C . ALA A 1 200 ? 12.167 -2.890 5.199 1.00 90.38 200 ALA A C 1
ATOM 1516 O O . ALA A 1 200 ? 12.635 -2.073 5.995 1.00 90.38 200 ALA A O 1
ATOM 1517 N N . ALA A 1 201 ? 11.038 -3.559 5.417 1.00 87.50 201 ALA A N 1
ATOM 1518 C CA . ALA A 1 201 ? 10.310 -3.579 6.674 1.00 87.50 201 ALA A CA 1
ATOM 1519 C C . ALA A 1 201 ? 11.057 -4.523 7.638 1.00 87.50 201 ALA A C 1
ATOM 1521 O O . ALA A 1 201 ? 11.356 -5.657 7.243 1.00 87.50 201 ALA A O 1
ATOM 1522 N N . PRO A 1 202 ? 11.413 -4.091 8.859 1.00 85.19 202 PRO A N 1
ATOM 1523 C CA . PRO A 1 202 ? 12.166 -4.933 9.779 1.00 85.19 202 PRO A CA 1
ATOM 1524 C C . PRO A 1 202 ? 11.347 -6.114 10.315 1.00 85.19 202 PRO A C 1
ATOM 1526 O O . PRO A 1 202 ? 10.135 -5.999 10.535 1.00 85.19 202 PRO A O 1
ATOM 1529 N N . ALA A 1 203 ? 12.028 -7.226 10.596 1.00 84.56 203 ALA A N 1
ATOM 1530 C CA . ALA A 1 203 ? 11.458 -8.379 11.296 1.00 84.56 203 ALA A CA 1
ATOM 1531 C C . ALA A 1 203 ? 10.785 -7.970 12.623 1.00 84.56 203 ALA A C 1
ATOM 1533 O O . ALA A 1 203 ? 9.660 -8.373 12.911 1.00 84.56 203 ALA A O 1
ATOM 1534 N N . GLU A 1 204 ? 11.428 -7.095 13.406 1.00 79.94 204 GLU A N 1
ATOM 1535 C CA . GLU A 1 204 ? 10.915 -6.654 14.708 1.00 79.94 204 GLU A CA 1
ATOM 1536 C C . GLU A 1 204 ? 9.615 -5.828 14.625 1.00 79.94 204 GLU A C 1
ATOM 1538 O O . GLU A 1 204 ? 8.775 -5.916 15.523 1.00 79.94 204 GLU A O 1
ATOM 1543 N N . ILE A 1 205 ? 9.395 -5.095 13.527 1.00 77.06 205 ILE A N 1
ATOM 1544 C CA . ILE A 1 205 ? 8.162 -4.325 13.290 1.00 77.06 205 ILE A CA 1
ATOM 1545 C C . ILE A 1 205 ? 7.057 -5.244 12.766 1.00 77.06 205 ILE A C 1
ATOM 1547 O O . ILE A 1 205 ? 5.946 -5.238 13.279 1.00 77.06 205 ILE A O 1
ATOM 1551 N N . THR A 1 206 ? 7.367 -6.088 11.780 1.00 76.50 206 THR A N 1
ATOM 1552 C CA . THR A 1 206 ? 6.379 -6.970 11.131 1.00 76.50 206 THR A CA 1
ATOM 1553 C C . THR A 1 206 ? 5.984 -8.186 11.973 1.00 76.50 206 THR A C 1
ATOM 1555 O O . THR A 1 206 ? 4.910 -8.749 11.780 1.00 76.50 206 THR A O 1
ATOM 1558 N N . GLY A 1 207 ? 6.832 -8.610 12.915 1.00 76.25 207 GLY A N 1
ATOM 1559 C CA . GLY A 1 207 ? 6.677 -9.875 13.640 1.00 76.25 207 GLY A CA 1
ATOM 1560 C C . GLY A 1 207 ? 7.011 -11.112 12.796 1.00 76.25 207 GLY A C 1
ATOM 1561 O O . GLY A 1 207 ? 6.800 -12.235 13.251 1.00 76.25 207 GLY A O 1
ATOM 1562 N N . TRP A 1 208 ? 7.518 -10.929 11.574 1.00 80.31 208 TRP A N 1
ATOM 1563 C CA . TRP A 1 208 ? 7.973 -12.017 10.714 1.00 80.31 208 TRP A CA 1
ATOM 1564 C C . TRP A 1 208 ? 9.384 -12.487 11.102 1.00 80.31 208 TRP A C 1
ATOM 1566 O O . TRP A 1 208 ? 10.168 -11.709 11.645 1.00 80.31 208 TRP A O 1
ATOM 1576 N N . PRO A 1 209 ? 9.761 -13.745 10.799 1.00 84.62 209 PRO A N 1
ATOM 1577 C CA . PRO A 1 209 ? 11.092 -14.275 11.118 1.00 84.62 209 PRO A CA 1
ATOM 1578 C C . PRO A 1 209 ? 12.225 -13.700 10.243 1.00 84.62 209 PRO A C 1
ATOM 1580 O O . PRO A 1 209 ? 13.379 -14.096 10.398 1.00 84.62 209 PRO A O 1
ATOM 1583 N N . TRP A 1 210 ? 11.916 -12.790 9.316 1.00 87.06 210 TRP A N 1
ATOM 1584 C CA . TRP A 1 210 ? 12.857 -12.152 8.398 1.00 87.06 210 TRP A CA 1
ATOM 1585 C C . TRP A 1 210 ? 12.443 -10.704 8.105 1.00 87.06 210 TRP A C 1
ATOM 1587 O O . TRP A 1 210 ? 11.266 -10.356 8.178 1.00 87.06 210 TRP A O 1
ATOM 1597 N N . ASP A 1 211 ? 13.414 -9.862 7.737 1.00 89.00 211 ASP A N 1
ATOM 1598 C CA . ASP A 1 211 ? 13.113 -8.558 7.136 1.00 89.00 211 ASP A CA 1
ATOM 1599 C C . ASP A 1 211 ? 12.482 -8.769 5.750 1.00 89.00 211 ASP A C 1
ATOM 1601 O O . ASP A 1 211 ? 12.820 -9.733 5.058 1.00 89.00 211 ASP A O 1
ATOM 1605 N N . VAL A 1 212 ? 11.639 -7.839 5.296 1.00 90.19 212 VAL A N 1
ATOM 1606 C CA . VAL A 1 212 ? 11.032 -7.902 3.955 1.00 90.19 212 VAL A CA 1
ATOM 1607 C C . VAL A 1 212 ? 11.339 -6.669 3.140 1.00 90.19 212 VAL A C 1
ATOM 1609 O O . VAL A 1 212 ? 10.917 -5.571 3.492 1.00 90.19 212 VAL A O 1
ATOM 1612 N N . LEU A 1 213 ? 11.991 -6.858 1.996 1.00 92.19 213 LEU A N 1
ATOM 1613 C CA . LEU A 1 213 ? 12.110 -5.823 0.978 1.00 92.19 213 LEU A CA 1
ATOM 1614 C C . LEU A 1 213 ? 10.740 -5.589 0.348 1.00 92.19 213 LEU A C 1
ATOM 1616 O O . LEU A 1 213 ? 10.201 -6.458 -0.334 1.00 92.19 213 LEU A O 1
ATOM 1620 N N . TYR A 1 214 ? 10.186 -4.402 0.582 1.00 90.56 214 TYR A N 1
ATOM 1621 C CA . TYR A 1 214 ? 8.856 -4.026 0.112 1.00 90.56 214 TYR A CA 1
ATOM 1622 C C . TYR A 1 214 ? 8.876 -2.910 -0.924 1.00 90.56 214 TYR A C 1
ATOM 1624 O O . TYR A 1 214 ? 7.842 -2.651 -1.528 1.00 90.56 214 TYR A O 1
ATOM 1632 N N . SER A 1 215 ? 10.015 -2.258 -1.162 1.00 92.31 215 SER A N 1
ATOM 1633 C CA . SER A 1 215 ? 10.173 -1.400 -2.332 1.00 92.31 215 SER A CA 1
ATOM 1634 C C . SER A 1 215 ? 11.568 -1.472 -2.933 1.00 92.31 215 SER A C 1
ATOM 1636 O O . SER A 1 215 ? 12.558 -1.600 -2.213 1.00 92.31 215 SER A O 1
ATOM 1638 N N . ALA A 1 216 ? 11.637 -1.353 -4.256 1.00 94.06 216 ALA A N 1
ATOM 1639 C CA . ALA A 1 216 ? 12.867 -1.235 -5.030 1.00 94.06 216 ALA A CA 1
ATOM 1640 C C . ALA A 1 216 ? 12.688 -0.153 -6.098 1.00 94.06 216 ALA A C 1
ATOM 1642 O O . ALA A 1 216 ? 11.618 -0.029 -6.680 1.00 94.06 216 ALA A O 1
ATOM 1643 N N . HIS A 1 217 ? 13.733 0.620 -6.365 1.00 94.19 217 HIS A N 1
ATOM 1644 C CA . HIS A 1 217 ? 13.754 1.680 -7.363 1.00 94.19 217 HIS A CA 1
ATOM 1645 C C . HIS A 1 217 ? 15.079 1.659 -8.125 1.00 94.19 217 HIS A C 1
ATOM 1647 O O . HIS A 1 217 ? 16.160 1.550 -7.532 1.00 94.19 217 HIS A O 1
ATOM 1653 N N . TYR A 1 218 ? 14.989 1.832 -9.438 1.00 94.75 218 TYR A N 1
ATOM 1654 C CA . TYR A 1 218 ? 16.105 1.901 -10.368 1.00 94.75 218 TYR A CA 1
ATOM 1655 C C . TYR A 1 218 ? 15.929 3.079 -11.328 1.00 94.75 218 TYR A C 1
ATOM 1657 O O . TYR A 1 218 ? 14.820 3.393 -11.746 1.00 94.75 218 TYR A O 1
ATOM 1665 N N . TYR A 1 219 ? 17.037 3.720 -11.694 1.00 92.19 219 TYR A N 1
ATOM 1666 C CA . TYR A 1 219 ? 17.060 4.861 -12.608 1.00 92.19 219 TYR A CA 1
ATOM 1667 C C . TYR A 1 219 ? 18.171 4.684 -13.643 1.00 92.19 219 TYR A C 1
ATOM 1669 O O . TYR A 1 219 ? 19.333 4.436 -13.291 1.00 92.19 219 TYR A O 1
ATOM 1677 N N . ARG A 1 220 ? 17.812 4.821 -14.922 1.00 89.00 220 ARG A N 1
ATOM 1678 C CA . ARG A 1 220 ? 18.712 4.639 -16.061 1.00 89.00 220 ARG A CA 1
ATOM 1679 C C . ARG A 1 220 ? 18.617 5.804 -17.028 1.00 89.00 220 ARG A C 1
ATOM 1681 O O . ARG A 1 220 ? 17.560 6.087 -17.573 1.00 89.00 220 ARG A O 1
ATOM 1688 N N . GLU A 1 221 ? 19.769 6.406 -17.284 1.00 89.56 221 GLU A N 1
ATOM 1689 C CA . GLU A 1 221 ? 19.980 7.408 -18.333 1.00 89.56 221 GLU A CA 1
ATOM 1690 C C . GLU A 1 221 ? 20.551 6.725 -19.566 1.00 89.56 221 GLU A C 1
ATOM 1692 O O . GLU A 1 221 ? 21.447 5.891 -19.426 1.00 89.56 221 GLU A O 1
ATOM 1697 N N . TYR A 1 222 ? 20.075 7.091 -20.749 1.00 86.44 222 TYR A N 1
ATOM 1698 C CA . TYR A 1 222 ? 20.638 6.610 -22.004 1.00 86.44 222 TYR A CA 1
ATOM 1699 C C . TYR A 1 222 ? 21.819 7.483 -22.445 1.00 86.44 222 TYR A C 1
ATOM 1701 O O . TYR A 1 222 ? 21.841 8.688 -22.201 1.00 86.44 222 TYR A O 1
ATOM 1709 N N . GLU A 1 223 ? 22.804 6.874 -23.108 1.00 84.81 223 GLU A N 1
ATOM 1710 C CA . GLU A 1 223 ? 23.946 7.591 -23.702 1.00 84.81 223 GLU A CA 1
ATOM 1711 C C . GLU A 1 223 ? 23.535 8.401 -24.945 1.00 84.81 223 GLU A C 1
ATOM 1713 O O . GLU A 1 223 ? 24.113 9.447 -25.228 1.00 84.81 223 GLU A O 1
ATOM 1718 N N . ALA A 1 224 ? 22.499 7.940 -25.650 1.00 85.62 224 ALA A N 1
ATOM 1719 C CA . ALA A 1 224 ? 21.852 8.620 -26.764 1.00 85.62 224 ALA A CA 1
ATOM 1720 C C . ALA A 1 224 ? 20.328 8.572 -26.584 1.00 85.62 224 ALA A C 1
ATOM 1722 O O . ALA A 1 224 ? 19.800 7.637 -25.982 1.00 85.62 224 ALA A O 1
ATOM 1723 N N . THR A 1 225 ? 19.616 9.567 -27.111 1.00 90.06 225 THR A N 1
ATOM 1724 C CA . THR A 1 225 ? 18.149 9.613 -27.058 1.00 90.06 225 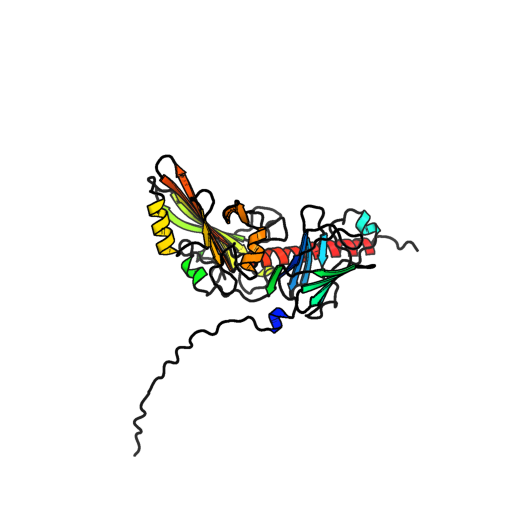THR A CA 1
ATOM 1725 C C . THR A 1 225 ? 17.544 8.437 -27.829 1.00 90.06 225 THR A C 1
ATOM 1727 O O . THR A 1 225 ? 17.915 8.208 -28.980 1.00 90.06 225 THR A O 1
ATOM 1730 N N . VAL A 1 226 ? 16.603 7.709 -27.220 1.00 90.81 226 VAL A N 1
ATOM 1731 C CA . VAL A 1 226 ? 15.925 6.555 -27.844 1.00 90.81 226 VAL A CA 1
ATOM 1732 C C . VAL A 1 226 ? 14.481 6.893 -28.250 1.00 90.81 226 VAL A C 1
ATOM 1734 O O . VAL A 1 226 ? 13.837 7.687 -27.560 1.00 90.81 226 VAL A O 1
ATOM 1737 N N . PRO A 1 227 ? 13.929 6.314 -29.334 1.00 93.38 227 PRO A N 1
ATOM 1738 C CA . PRO A 1 227 ? 12.511 6.461 -29.666 1.00 93.38 227 PRO A CA 1
ATOM 1739 C C . PRO A 1 227 ? 11.606 5.949 -28.537 1.00 93.38 227 PRO A C 1
ATOM 1741 O O . PRO A 1 227 ? 11.913 4.935 -27.911 1.00 93.38 227 PRO A O 1
ATOM 1744 N N . LEU A 1 228 ? 10.481 6.633 -28.295 1.00 92.19 228 LEU A N 1
ATOM 1745 C CA . LEU A 1 228 ? 9.513 6.233 -27.265 1.00 92.19 228 LEU A CA 1
ATOM 1746 C C . LEU A 1 228 ? 8.898 4.861 -27.570 1.00 92.19 228 LEU A C 1
ATOM 1748 O O . LEU A 1 228 ? 8.880 4.005 -26.694 1.00 92.19 228 LEU A O 1
ATOM 1752 N N . GLU A 1 229 ? 8.479 4.646 -28.818 1.00 92.19 229 GLU A N 1
ATOM 1753 C CA . GLU A 1 229 ? 7.900 3.385 -29.306 1.00 92.19 229 GLU A CA 1
ATOM 1754 C C . GLU A 1 229 ? 8.850 2.204 -29.050 1.00 92.19 229 GLU A C 1
ATOM 1756 O O . GLU A 1 229 ? 8.470 1.229 -28.416 1.00 92.19 229 GLU A O 1
ATOM 1761 N N . GLY A 1 230 ? 10.133 2.342 -29.406 1.00 91.75 230 GLY A N 1
ATOM 1762 C CA . GLY A 1 230 ? 11.136 1.296 -29.168 1.00 91.75 230 GLY A CA 1
ATOM 1763 C C . GLY A 1 230 ? 11.437 1.022 -27.687 1.00 91.75 230 GLY A C 1
ATOM 1764 O O . GLY A 1 230 ? 11.875 -0.078 -27.349 1.00 91.75 230 GLY A O 1
ATOM 1765 N N . LEU A 1 231 ? 11.201 1.986 -26.787 1.00 92.06 231 LEU A N 1
ATOM 1766 C CA . LEU A 1 231 ? 11.213 1.725 -25.345 1.00 92.06 231 LEU A CA 1
ATOM 1767 C C . LEU A 1 231 ? 9.939 0.991 -24.913 1.00 92.06 231 LEU A C 1
ATOM 1769 O O . LEU A 1 231 ? 10.025 0.013 -24.175 1.00 92.06 231 LEU A O 1
ATOM 1773 N N . GLN A 1 232 ? 8.776 1.455 -25.366 1.00 94.00 232 GLN A N 1
ATOM 1774 C CA . GLN A 1 232 ? 7.476 0.885 -25.027 1.00 94.00 232 GLN A CA 1
ATOM 1775 C C . GLN A 1 232 ? 7.374 -0.585 -25.457 1.00 94.00 232 GLN A C 1
ATOM 1777 O O . GLN A 1 232 ? 7.027 -1.425 -24.630 1.00 94.00 232 GLN A O 1
ATOM 1782 N N . ASP A 1 233 ? 7.772 -0.910 -26.689 1.00 94.12 233 ASP A N 1
ATOM 1783 C CA . ASP A 1 233 ? 7.804 -2.279 -27.213 1.00 94.12 233 ASP A CA 1
ATOM 1784 C C . ASP A 1 233 ? 8.681 -3.190 -26.344 1.00 94.12 233 ASP A C 1
ATOM 1786 O O . ASP A 1 233 ? 8.231 -4.244 -25.898 1.00 94.12 233 ASP A O 1
ATOM 1790 N N . ALA A 1 234 ? 9.904 -2.756 -26.017 1.00 92.75 234 ALA A N 1
ATOM 1791 C CA . ALA A 1 234 ? 10.823 -3.526 -25.177 1.00 92.75 234 ALA A CA 1
ATOM 1792 C C . ALA A 1 234 ? 10.292 -3.731 -23.743 1.00 92.75 234 ALA A C 1
ATOM 1794 O O . ALA A 1 234 ? 10.475 -4.797 -23.153 1.00 92.75 234 ALA A O 1
ATOM 1795 N N . LEU A 1 235 ? 9.614 -2.727 -23.173 1.00 92.44 235 LEU A N 1
ATOM 1796 C CA . LEU A 1 235 ? 8.962 -2.846 -21.867 1.00 92.44 235 LEU A CA 1
ATOM 1797 C C . LEU A 1 235 ? 7.769 -3.807 -21.917 1.00 92.44 235 LEU A C 1
ATOM 1799 O O . LEU A 1 235 ? 7.592 -4.604 -20.998 1.00 92.44 235 LEU A O 1
ATOM 1803 N N . PHE A 1 236 ? 6.955 -3.749 -22.970 1.00 93.75 236 PHE A N 1
ATOM 1804 C CA . PHE A 1 236 ? 5.746 -4.562 -23.098 1.00 93.75 236 PHE A CA 1
ATOM 1805 C C . PHE A 1 236 ? 6.072 -6.015 -23.474 1.00 93.75 236 PHE A C 1
ATOM 1807 O O . PHE A 1 236 ? 5.390 -6.923 -23.002 1.00 93.75 236 PHE A O 1
ATOM 1814 N N . GLU A 1 237 ? 7.149 -6.257 -24.227 1.00 94.00 237 GLU A N 1
ATOM 1815 C CA . GLU A 1 237 ? 7.725 -7.591 -24.434 1.00 94.00 237 GLU A CA 1
ATOM 1816 C C . GLU A 1 237 ? 8.216 -8.191 -23.104 1.00 94.00 237 GLU A C 1
ATOM 1818 O O . GLU A 1 237 ? 7.911 -9.343 -22.790 1.00 94.00 237 GLU A O 1
ATOM 1823 N N . GLN A 1 238 ? 8.930 -7.407 -22.284 1.00 90.81 238 GLN A N 1
ATOM 1824 C CA . GLN A 1 238 ? 9.491 -7.888 -21.019 1.00 90.81 238 GLN A CA 1
ATOM 1825 C C . GLN A 1 238 ? 8.425 -8.122 -19.930 1.00 90.81 238 GLN A C 1
ATOM 1827 O O . GLN A 1 238 ? 8.457 -9.137 -19.228 1.00 90.81 238 GLN A O 1
ATOM 1832 N N . TYR A 1 239 ? 7.507 -7.172 -19.748 1.00 91.44 239 TYR A N 1
ATOM 1833 C CA . TYR A 1 239 ? 6.611 -7.108 -18.587 1.00 91.44 239 TYR A CA 1
ATOM 1834 C C . TYR A 1 239 ? 5.149 -7.465 -18.908 1.00 91.44 239 TYR A C 1
ATOM 1836 O O . TYR A 1 239 ? 4.364 -7.740 -17.992 1.00 91.44 239 TYR A O 1
ATOM 1844 N N . GLY A 1 240 ? 4.791 -7.539 -20.192 1.00 93.31 240 GLY A N 1
ATOM 1845 C CA . GLY A 1 240 ? 3.409 -7.607 -20.667 1.00 93.31 240 GLY A CA 1
ATOM 1846 C C . GLY A 1 240 ? 2.725 -6.232 -20.670 1.00 93.31 240 GLY A C 1
ATOM 1847 O O . GLY A 1 240 ? 3.287 -5.261 -20.160 1.00 93.31 240 GLY A O 1
ATOM 1848 N N . PRO A 1 241 ? 1.497 -6.129 -21.211 1.00 93.88 241 PRO A N 1
ATOM 1849 C CA . PRO A 1 241 ? 0.759 -4.869 -21.242 1.00 93.88 241 PRO A CA 1
ATOM 1850 C C . PRO A 1 241 ? 0.467 -4.347 -19.820 1.00 93.88 241 PRO A C 1
ATOM 1852 O O . PRO A 1 241 ? 0.219 -5.155 -18.916 1.00 93.88 241 PRO A O 1
ATOM 1855 N N . PRO A 1 242 ? 0.477 -3.019 -19.609 1.00 94.81 242 PRO A N 1
ATOM 1856 C CA . PRO A 1 242 ? 0.225 -2.410 -18.308 1.00 94.81 242 PRO A CA 1
ATOM 1857 C C . PRO A 1 242 ?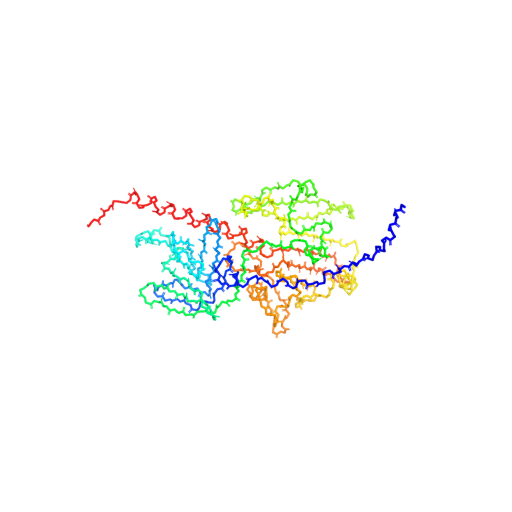 -1.248 -2.496 -17.885 1.00 94.81 242 PRO A C 1
ATOM 1859 O O . PRO A 1 242 ? -2.162 -2.631 -18.701 1.00 94.81 242 PRO A O 1
ATOM 1862 N N . SER A 1 243 ? -1.480 -2.361 -16.580 1.00 93.62 243 SER A N 1
ATOM 1863 C CA . SER A 1 243 ? -2.805 -2.143 -15.990 1.00 93.62 243 SER A CA 1
ATOM 1864 C C . SER A 1 243 ? -3.413 -0.804 -16.404 1.00 93.62 243 SER A C 1
ATOM 1866 O O . SER A 1 243 ? -4.627 -0.718 -16.593 1.00 93.62 243 SER A O 1
ATOM 1868 N N . ALA A 1 244 ? -2.582 0.238 -16.491 1.00 92.25 244 ALA A N 1
ATOM 1869 C CA . ALA A 1 244 ? -2.979 1.599 -16.835 1.00 92.25 244 ALA A CA 1
ATOM 1870 C C . ALA A 1 244 ? -1.804 2.397 -17.419 1.00 92.25 244 ALA A C 1
ATOM 1872 O O . ALA A 1 244 ? -0.639 2.112 -17.135 1.00 92.25 244 ALA A O 1
ATOM 1873 N N . GLU A 1 245 ? -2.127 3.443 -18.178 1.00 92.69 245 GLU A N 1
ATOM 1874 C CA . GLU A 1 245 ? -1.166 4.411 -18.711 1.00 92.69 245 GLU A CA 1
ATOM 1875 C C . GLU A 1 245 ? -1.481 5.813 -18.184 1.00 92.69 245 GLU A C 1
ATOM 1877 O O . GLU A 1 245 ? -2.640 6.155 -17.913 1.00 92.69 245 GLU A O 1
ATOM 1882 N N . ALA A 1 246 ? -0.452 6.647 -18.056 1.00 91.25 246 ALA A N 1
ATOM 1883 C CA . ALA A 1 246 ? -0.634 8.041 -17.693 1.00 91.25 246 ALA A CA 1
ATOM 1884 C C . ALA A 1 246 ? -1.212 8.881 -18.844 1.00 91.25 246 ALA A C 1
ATOM 1886 O O . ALA A 1 246 ? -1.150 8.522 -20.024 1.00 91.25 246 ALA A O 1
ATOM 1887 N N . ALA A 1 247 ? -1.783 10.034 -18.496 1.00 89.19 247 ALA A N 1
ATOM 1888 C CA . ALA A 1 247 ? -2.304 11.022 -19.440 1.00 89.19 247 ALA A CA 1
ATOM 1889 C C . ALA A 1 247 ? -1.212 11.605 -20.359 1.00 89.19 247 ALA A C 1
ATOM 1891 O O . ALA A 1 247 ? -1.508 11.988 -21.488 1.00 89.19 247 ALA A O 1
ATOM 1892 N N . ASP A 1 248 ? 0.044 11.624 -19.902 1.00 88.06 248 ASP A N 1
ATOM 1893 C CA . ASP A 1 248 ? 1.204 12.098 -20.669 1.00 88.06 248 ASP A CA 1
ATOM 1894 C C . ASP A 1 248 ? 1.730 11.087 -21.711 1.00 88.06 248 ASP A C 1
ATOM 1896 O O . ASP A 1 248 ? 2.522 11.468 -22.570 1.00 88.06 248 ASP A O 1
ATOM 1900 N N . GLY A 1 249 ? 1.297 9.819 -21.657 1.00 89.88 249 GLY A N 1
ATOM 1901 C CA . GLY A 1 249 ? 1.797 8.741 -22.524 1.00 89.88 249 GLY A CA 1
ATOM 1902 C C . GLY A 1 249 ? 3.250 8.323 -22.253 1.00 89.88 249 GLY A C 1
ATOM 1903 O O . GLY A 1 249 ? 3.833 7.597 -23.051 1.00 89.88 249 GLY A O 1
ATOM 1904 N N . MET A 1 250 ? 3.836 8.784 -21.146 1.00 91.50 250 MET A N 1
ATOM 1905 C CA . MET A 1 250 ? 5.240 8.576 -20.775 1.00 91.50 250 MET A CA 1
ATOM 1906 C C . MET A 1 250 ? 5.400 7.720 -19.510 1.00 91.50 250 MET A C 1
ATOM 1908 O O . MET A 1 250 ? 6.528 7.444 -19.092 1.00 91.50 250 MET A O 1
ATOM 1912 N N . GLN A 1 251 ? 4.292 7.317 -18.879 1.00 93.00 251 GLN A N 1
ATOM 1913 C CA . GLN A 1 251 ? 4.298 6.482 -17.680 1.00 93.00 251 GLN A CA 1
ATOM 1914 C C . GLN A 1 251 ? 3.313 5.317 -17.797 1.00 93.00 251 GLN A C 1
ATOM 1916 O O . GLN A 1 251 ? 2.179 5.485 -18.255 1.00 93.00 251 GLN A O 1
ATOM 1921 N N . TRP A 1 252 ? 3.744 4.148 -17.330 1.00 94.50 252 TRP A N 1
ATOM 1922 C CA . TRP A 1 252 ? 2.994 2.894 -17.387 1.00 94.50 252 TRP A CA 1
ATOM 1923 C C . TRP A 1 252 ? 2.982 2.225 -16.016 1.00 94.50 252 TRP A C 1
ATOM 1925 O O . TRP A 1 252 ? 3.992 2.236 -15.305 1.00 94.50 252 TRP A O 1
ATOM 1935 N N . TYR A 1 253 ? 1.846 1.628 -15.656 1.00 94.06 253 TYR A N 1
ATOM 1936 C CA . TYR A 1 253 ? 1.631 1.044 -14.336 1.00 94.06 253 TYR A CA 1
ATOM 1937 C C . TYR A 1 253 ? 1.146 -0.399 -14.425 1.00 94.06 253 TYR A C 1
ATOM 1939 O O . TYR A 1 253 ? 0.246 -0.707 -15.205 1.00 94.06 253 TYR A O 1
ATOM 1947 N N . TRP A 1 254 ? 1.675 -1.269 -13.567 1.00 94.75 254 TRP A N 1
ATOM 1948 C CA . TRP A 1 254 ? 1.185 -2.631 -13.363 1.00 94.75 254 TRP A CA 1
ATOM 1949 C C . TRP A 1 254 ? 0.759 -2.787 -11.906 1.00 94.75 254 TRP A C 1
ATOM 1951 O O . TRP A 1 254 ? 1.558 -2.578 -10.993 1.00 94.75 254 TRP A O 1
ATOM 1961 N N . PHE A 1 255 ? -0.491 -3.183 -11.696 1.00 93.81 255 PHE A N 1
ATOM 1962 C CA . PHE A 1 255 ? -1.062 -3.438 -10.379 1.00 93.81 255 PHE A CA 1
ATOM 1963 C C . PHE A 1 255 ? -1.482 -4.900 -10.289 1.00 93.81 255 PHE A C 1
ATOM 1965 O O . PHE A 1 255 ? -2.186 -5.395 -11.169 1.00 93.81 255 PHE A O 1
ATOM 1972 N N . TYR A 1 256 ? -1.074 -5.581 -9.225 1.00 92.69 256 TYR A N 1
ATOM 1973 C CA . TYR A 1 256 ? -1.470 -6.955 -8.935 1.00 92.69 256 TYR A CA 1
ATOM 1974 C C . TYR A 1 256 ? -2.190 -7.021 -7.590 1.00 92.69 256 TYR A C 1
ATOM 1976 O O . TYR A 1 256 ? -1.731 -6.418 -6.618 1.00 92.69 256 TYR A O 1
ATOM 1984 N 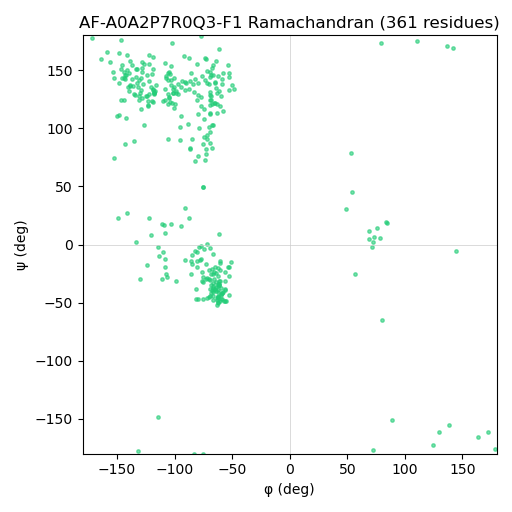N . ASP A 1 257 ? -3.298 -7.758 -7.523 1.00 89.88 257 ASP A N 1
ATOM 1985 C CA . ASP A 1 257 ? -3.983 -8.083 -6.265 1.00 89.88 257 ASP A CA 1
ATOM 1986 C C . ASP A 1 257 ? -3.231 -9.167 -5.470 1.00 89.88 257 ASP A C 1
ATOM 1988 O O . ASP A 1 257 ? -2.149 -9.613 -5.864 1.00 89.88 257 ASP A O 1
ATOM 1992 N N . LEU A 1 258 ? -3.752 -9.555 -4.306 1.00 86.56 258 LEU A N 1
ATOM 1993 C CA . LEU A 1 258 ? -3.094 -10.493 -3.385 1.00 86.56 258 LEU A CA 1
ATOM 1994 C C . LEU A 1 258 ? -3.030 -11.918 -3.954 1.00 86.56 258 LEU A C 1
ATOM 1996 O O . LEU A 1 258 ? -2.117 -12.676 -3.632 1.00 86.56 258 LEU A O 1
ATOM 2000 N N . GLU A 1 259 ? -3.962 -12.237 -4.844 1.00 85.44 259 GLU A N 1
ATOM 2001 C CA . GLU A 1 259 ? -4.075 -13.458 -5.630 1.00 85.44 259 GLU A CA 1
ATOM 2002 C C . GLU A 1 259 ? -3.094 -13.471 -6.823 1.00 85.44 259 GLU A C 1
ATOM 2004 O O . GLU A 1 259 ? -2.845 -14.514 -7.431 1.00 85.44 259 GLU A O 1
ATOM 2009 N N . GLY A 1 260 ? -2.485 -12.323 -7.138 1.00 88.56 260 GLY A N 1
ATOM 2010 C CA . GLY A 1 260 ? -1.486 -12.159 -8.187 1.00 88.56 260 GLY A CA 1
ATOM 2011 C C . GLY A 1 260 ? -2.061 -11.956 -9.587 1.00 88.56 260 GLY A C 1
ATOM 2012 O O . GLY A 1 260 ? -1.338 -12.156 -10.570 1.00 88.56 260 GLY A O 1
ATOM 2013 N N . MET A 1 261 ? -3.325 -11.550 -9.684 1.00 89.75 261 MET A N 1
ATOM 2014 C CA . MET A 1 261 ? -4.019 -11.191 -10.916 1.00 89.75 261 MET A CA 1
ATOM 2015 C C . MET A 1 261 ? -3.787 -9.716 -11.259 1.00 89.75 261 MET A C 1
ATOM 2017 O O . MET A 1 261 ? -3.760 -8.844 -10.390 1.00 89.75 261 MET A O 1
ATOM 2021 N N . LEU A 1 262 ? -3.615 -9.426 -12.552 1.00 91.50 262 LEU A N 1
ATOM 2022 C CA . LEU A 1 262 ? -3.424 -8.058 -13.035 1.00 91.50 262 LEU A CA 1
ATOM 2023 C C . LEU A 1 262 ? -4.733 -7.269 -12.870 1.00 91.50 262 LEU A C 1
ATOM 2025 O O . LEU A 1 262 ? -5.722 -7.535 -13.553 1.00 91.50 262 LEU A O 1
ATOM 2029 N N . THR A 1 263 ? -4.721 -6.291 -11.972 1.00 89.31 263 THR A N 1
ATOM 2030 C CA . THR A 1 263 ? -5.857 -5.428 -11.638 1.00 89.31 263 THR A CA 1
ATOM 2031 C C . THR A 1 263 ? -5.844 -4.173 -12.506 1.00 89.31 263 THR A C 1
ATOM 2033 O O . THR A 1 263 ? -4.786 -3.582 -12.723 1.00 89.31 263 THR A O 1
ATOM 2036 N N . LYS A 1 264 ? -7.014 -3.726 -12.974 1.00 86.12 264 LYS A N 1
ATOM 2037 C CA . LYS A 1 264 ? -7.197 -2.396 -13.579 1.00 86.12 264 LYS A CA 1
ATOM 2038 C C . LYS A 1 264 ? -7.815 -1.433 -12.556 1.00 86.12 264 LYS A C 1
ATOM 2040 O O . LYS A 1 264 ? -8.675 -1.881 -11.799 1.00 86.12 264 LYS A O 1
ATOM 2045 N N . PRO A 1 265 ? -7.433 -0.139 -12.543 1.00 76.06 265 PRO A N 1
ATOM 2046 C CA . PRO A 1 265 ? -8.079 0.860 -11.686 1.00 76.06 265 PRO A CA 1
ATOM 2047 C C . PRO A 1 265 ? -9.578 0.999 -11.972 1.00 76.06 265 PRO A C 1
ATOM 2049 O O . PRO A 1 265 ? -10.378 1.143 -11.056 1.00 76.06 265 PRO A O 1
ATOM 2052 N N . GLU A 1 266 ? -9.963 0.909 -13.246 1.00 70.81 266 GLU A N 1
ATOM 2053 C CA . GLU A 1 266 ? -11.352 1.047 -13.680 1.00 70.81 266 GLU A CA 1
ATOM 2054 C C . GLU A 1 266 ? -12.023 -0.313 -13.860 1.00 70.81 266 GLU A C 1
ATOM 2056 O O . GLU A 1 266 ? -11.496 -1.195 -14.543 1.00 70.81 266 GLU A O 1
ATOM 2061 N N . GLY A 1 267 ? -13.205 -0.479 -13.261 1.00 61.66 267 GLY A N 1
ATOM 2062 C CA . GLY A 1 267 ? -14.018 -1.692 -13.393 1.00 61.66 267 GLY A CA 1
ATOM 2063 C C . GLY A 1 267 ? -13.434 -2.947 -12.730 1.00 61.66 267 GLY A C 1
ATOM 2064 O O . GLY A 1 267 ? -14.012 -4.024 -12.872 1.00 61.66 267 GLY A O 1
ATOM 2065 N N . GLY A 1 268 ? -12.313 -2.833 -12.012 1.00 62.78 268 GLY A N 1
ATOM 2066 C CA . GLY A 1 268 ? -11.787 -3.901 -11.168 1.00 62.78 268 GLY A CA 1
ATOM 2067 C C . GLY A 1 268 ? -12.644 -4.092 -9.917 1.00 62.78 268 GLY A C 1
ATOM 2068 O O . GLY A 1 268 ? -13.070 -3.121 -9.297 1.00 62.78 268 GLY A O 1
ATOM 2069 N N . ALA A 1 269 ? -12.875 -5.345 -9.527 1.00 68.19 269 ALA A N 1
ATOM 2070 C CA . ALA A 1 269 ? -13.480 -5.688 -8.244 1.00 68.19 269 ALA A CA 1
ATOM 2071 C C . ALA A 1 269 ? -12.397 -6.178 -7.275 1.00 68.19 269 ALA A C 1
ATOM 2073 O O . ALA A 1 269 ? -11.503 -6.921 -7.675 1.00 68.19 269 ALA A O 1
ATOM 2074 N N . GLY A 1 270 ? -12.510 -5.809 -5.998 1.00 79.38 270 GLY A N 1
ATOM 2075 C CA . GLY A 1 270 ? -11.656 -6.323 -4.925 1.00 79.38 270 GLY A CA 1
ATOM 2076 C C . GLY A 1 270 ? -10.672 -5.302 -4.337 1.00 79.38 270 GLY A C 1
ATOM 2077 O O . GLY A 1 270 ? -10.577 -4.166 -4.810 1.00 79.38 270 GLY A O 1
ATOM 2078 N N . PRO A 1 271 ? -9.931 -5.687 -3.278 1.00 84.25 271 PRO A N 1
ATOM 2079 C CA . PRO A 1 271 ? -9.234 -4.732 -2.419 1.00 84.25 271 PRO A CA 1
ATOM 2080 C C . PRO A 1 271 ? -8.158 -3.901 -3.123 1.00 84.25 271 PRO A C 1
ATOM 2082 O O . PRO A 1 271 ? -7.972 -2.742 -2.761 1.00 84.25 271 PRO A O 1
ATOM 2085 N N . CYS A 1 272 ? -7.442 -4.445 -4.116 1.00 87.75 272 CYS A N 1
ATOM 2086 C CA . CYS A 1 272 ? -6.447 -3.663 -4.858 1.00 87.75 272 CYS A CA 1
ATOM 2087 C C . CYS A 1 272 ? -7.113 -2.508 -5.623 1.00 87.75 272 CYS A C 1
ATOM 2089 O O . CYS A 1 272 ? -6.732 -1.361 -5.419 1.00 87.75 272 CYS A O 1
ATOM 2091 N N . ALA A 1 273 ? -8.155 -2.780 -6.418 1.00 85.56 273 ALA A N 1
ATOM 2092 C CA . ALA A 1 273 ? -8.871 -1.757 -7.186 1.00 85.56 273 ALA A CA 1
ATOM 2093 C C . ALA A 1 273 ? -9.507 -0.684 -6.281 1.00 85.56 273 ALA A C 1
ATOM 2095 O O . ALA A 1 273 ? -9.276 0.508 -6.476 1.00 85.56 273 ALA A O 1
ATOM 2096 N N . GLU A 1 274 ? -10.228 -1.107 -5.239 1.00 82.75 274 GLU A N 1
ATOM 2097 C CA . GLU A 1 274 ? -10.886 -0.201 -4.285 1.00 82.75 274 GLU A CA 1
ATOM 2098 C C . GLU A 1 274 ? -9.868 0.667 -3.521 1.00 82.75 274 GLU A C 1
ATOM 2100 O O . GLU A 1 274 ? -10.071 1.868 -3.350 1.00 82.75 274 GLU A O 1
ATOM 2105 N N . THR A 1 275 ? -8.723 0.105 -3.101 1.00 82.31 275 THR A N 1
ATOM 2106 C CA . THR A 1 275 ? -7.682 0.895 -2.414 1.00 82.31 275 THR A CA 1
ATOM 2107 C C . THR A 1 275 ? -6.863 1.791 -3.347 1.00 82.31 275 THR A C 1
ATOM 2109 O O . THR A 1 275 ? -6.404 2.856 -2.925 1.00 82.31 275 THR A O 1
ATOM 2112 N N . LEU A 1 276 ? -6.711 1.416 -4.621 1.00 83.56 276 LEU A N 1
ATOM 2113 C CA . LEU A 1 276 ? -6.055 2.233 -5.644 1.00 83.56 276 LEU A CA 1
ATOM 2114 C C . LEU A 1 276 ? -6.802 3.541 -5.926 1.00 83.56 276 LEU A C 1
ATOM 2116 O O . LEU A 1 276 ? -6.143 4.546 -6.180 1.00 83.56 276 LEU A O 1
ATOM 2120 N N . GLY A 1 277 ? -8.134 3.571 -5.814 1.00 76.12 277 GLY A N 1
ATOM 2121 C CA . GLY A 1 277 ? -8.937 4.790 -5.998 1.00 76.12 277 GLY A CA 1
ATOM 2122 C C . GLY A 1 277 ? -8.610 5.929 -5.017 1.00 76.12 277 GLY A C 1
ATOM 2123 O O . GLY A 1 277 ? -8.845 7.095 -5.326 1.00 76.12 277 GLY A O 1
ATOM 2124 N N . TYR A 1 278 ? -8.009 5.623 -3.861 1.00 75.50 278 TYR A N 1
ATOM 2125 C CA . TYR A 1 278 ? -7.507 6.626 -2.904 1.00 75.50 278 TYR A CA 1
ATOM 2126 C C . TYR A 1 278 ? -6.088 7.113 -3.220 1.00 75.50 278 TYR A C 1
ATOM 2128 O O . TYR A 1 278 ? -5.627 8.099 -2.643 1.00 75.50 278 TYR A O 1
ATOM 2136 N N . TRP A 1 279 ? -5.381 6.406 -4.102 1.00 78.19 279 TRP A N 1
ATOM 2137 C CA . TRP A 1 279 ? -3.964 6.610 -4.396 1.00 78.19 279 TRP A CA 1
ATOM 2138 C C . TRP A 1 279 ? -3.721 7.175 -5.802 1.00 78.19 279 TRP A C 1
ATOM 2140 O O . TRP A 1 279 ? -2.756 7.909 -6.014 1.00 78.19 279 TRP A O 1
ATOM 2150 N N . LEU A 1 280 ? -4.606 6.863 -6.748 1.00 83.06 280 LEU A N 1
ATOM 2151 C CA . LEU A 1 280 ? -4.603 7.353 -8.121 1.00 83.06 280 LEU A CA 1
ATOM 2152 C C . LEU A 1 280 ? -5.481 8.596 -8.274 1.00 83.06 280 LEU A C 1
ATOM 2154 O O . LEU A 1 280 ? -6.598 8.668 -7.768 1.00 83.06 280 LEU A O 1
ATOM 2158 N N . HIS A 1 281 ? -5.004 9.541 -9.075 1.00 84.12 281 HIS A N 1
ATOM 2159 C CA . HIS A 1 281 ? -5.833 10.568 -9.692 1.00 84.12 281 HIS A CA 1
ATOM 2160 C C . HIS A 1 281 ? -5.941 10.266 -11.187 1.00 84.12 281 HIS A C 1
ATOM 2162 O O . HIS A 1 281 ? -4.928 9.991 -11.831 1.00 84.12 281 HIS A O 1
ATOM 2168 N N . GLN A 1 282 ? -7.151 10.324 -11.745 1.00 85.38 282 GLN A N 1
ATOM 2169 C CA . GLN A 1 282 ? -7.427 10.058 -13.161 1.00 85.38 282 GLN A CA 1
ATOM 2170 C C . GLN A 1 282 ? -8.097 11.266 -13.832 1.00 85.38 282 GLN A C 1
ATOM 2172 O O . GLN A 1 282 ? -8.691 12.107 -13.154 1.00 85.38 282 GLN A O 1
ATOM 2177 N N . ASP A 1 283 ? -7.958 11.381 -15.154 1.00 86.38 283 ASP A N 1
ATOM 2178 C CA . ASP A 1 283 ? -8.691 12.352 -15.971 1.00 86.38 283 ASP A CA 1
ATOM 2179 C C . ASP A 1 283 ? -10.100 11.845 -16.343 1.00 86.38 283 ASP A C 1
ATOM 2181 O O . ASP A 1 283 ? -10.509 10.742 -15.981 1.00 86.38 283 ASP A O 1
ATOM 2185 N N . ALA A 1 284 ? -10.858 12.653 -17.090 1.00 85.06 284 ALA A N 1
ATOM 2186 C CA . ALA A 1 284 ? -12.209 12.298 -17.536 1.00 85.06 284 ALA A CA 1
ATOM 2187 C C . ALA A 1 284 ? -12.266 11.119 -18.537 1.00 85.06 284 ALA A C 1
ATOM 2189 O O . ALA A 1 284 ? -13.360 10.662 -18.860 1.00 85.06 284 ALA A O 1
ATOM 2190 N N . ASN A 1 285 ? -11.117 10.638 -19.027 1.00 84.12 285 ASN A N 1
ATOM 2191 C CA . ASN A 1 285 ? -10.981 9.492 -19.929 1.00 84.12 285 ASN A CA 1
ATOM 2192 C C . ASN A 1 285 ? -10.370 8.268 -19.217 1.00 84.12 285 ASN A C 1
ATOM 2194 O O . ASN A 1 285 ? -9.954 7.324 -19.889 1.00 84.12 285 ASN A O 1
ATOM 2198 N N . GLY A 1 286 ? -10.241 8.309 -17.887 1.00 83.25 286 GLY A N 1
ATOM 2199 C CA . GLY A 1 286 ? -9.670 7.228 -17.087 1.00 83.25 286 GLY A CA 1
ATOM 2200 C C . GLY A 1 286 ? -8.142 7.139 -17.091 1.00 83.25 286 GLY A C 1
ATOM 2201 O O . GLY A 1 286 ? -7.575 6.211 -16.510 1.00 83.25 286 GLY A O 1
ATOM 2202 N N . ARG A 1 287 ? -7.429 8.093 -17.701 1.00 86.38 287 ARG A N 1
ATOM 2203 C CA . ARG A 1 287 ? -5.957 8.081 -17.746 1.00 86.38 287 ARG A CA 1
ATOM 2204 C C . ARG A 1 287 ? -5.378 8.595 -16.438 1.00 86.38 287 ARG A C 1
ATOM 2206 O O . ARG A 1 287 ? -5.856 9.587 -15.896 1.00 86.38 287 ARG A O 1
ATOM 2213 N N . VAL A 1 288 ? -4.316 7.965 -15.941 1.00 87.69 288 VAL A N 1
ATOM 2214 C CA . VAL A 1 288 ? -3.694 8.369 -14.669 1.00 87.69 288 VAL A CA 1
ATOM 2215 C C . VAL A 1 288 ? -3.003 9.726 -14.837 1.00 87.69 288 VAL A C 1
ATOM 2217 O O . VAL A 1 288 ? -2.156 9.904 -15.706 1.00 87.69 288 VAL A O 1
ATOM 2220 N N . THR A 1 289 ? -3.351 10.705 -14.009 1.00 86.06 289 THR A N 1
ATOM 2221 C CA . THR A 1 289 ? -2.734 12.043 -14.016 1.00 86.06 289 THR A CA 1
ATOM 2222 C C . THR A 1 289 ? -1.667 12.184 -12.939 1.00 86.06 289 THR A C 1
ATOM 2224 O O . THR A 1 289 ? -0.698 12.915 -13.129 1.00 86.06 289 THR A O 1
ATOM 2227 N N . SER A 1 290 ? -1.817 11.487 -11.809 1.00 80.12 290 SER A N 1
ATOM 2228 C CA . SER A 1 290 ? -0.781 11.389 -10.776 1.00 80.12 290 SER A CA 1
ATOM 2229 C C . SER A 1 290 ? -1.041 10.248 -9.790 1.00 80.12 290 SER A C 1
ATOM 2231 O O . SER A 1 290 ? -2.168 9.780 -9.627 1.00 80.12 290 SER A O 1
ATOM 2233 N N . LEU A 1 291 ? 0.028 9.839 -9.105 1.00 75.00 291 LEU A N 1
ATOM 2234 C CA . LEU A 1 291 ? 0.008 8.962 -7.938 1.00 75.00 291 LEU A CA 1
ATOM 2235 C C . LEU A 1 291 ? 0.274 9.792 -6.677 1.00 75.00 291 LEU A C 1
ATOM 2237 O O . LEU A 1 291 ? 1.332 10.415 -6.547 1.00 75.00 291 LEU A O 1
ATOM 2241 N N . SER A 1 292 ? -0.666 9.788 -5.735 1.00 62.66 292 SER A N 1
ATOM 2242 C CA . SER A 1 292 ? -0.552 10.509 -4.466 1.00 62.66 292 SER A CA 1
ATOM 2243 C C . SER A 1 292 ? 0.401 9.779 -3.518 1.00 62.66 292 SER A C 1
ATOM 2245 O O . SER A 1 292 ? 0.006 8.962 -2.691 1.00 62.66 292 SER A O 1
ATOM 2247 N N . THR A 1 293 ? 1.700 10.059 -3.630 1.00 54.66 293 THR A N 1
ATOM 2248 C CA . THR A 1 293 ? 2.734 9.449 -2.781 1.00 54.66 293 THR A CA 1
ATOM 2249 C C . THR A 1 293 ? 2.944 10.206 -1.457 1.00 54.66 293 THR A C 1
ATOM 2251 O O . THR A 1 293 ? 3.909 10.954 -1.297 1.00 54.66 293 THR A O 1
ATOM 2254 N N . PRO A 1 294 ? 2.111 9.945 -0.430 1.00 49.62 294 PRO A N 1
ATOM 2255 C CA . PRO A 1 294 ? 2.637 9.949 0.931 1.00 49.62 294 PRO A CA 1
ATOM 2256 C C . PRO A 1 294 ? 2.138 8.747 1.744 1.00 49.62 294 PRO A C 1
ATOM 2258 O O . PRO A 1 294 ? 1.191 8.852 2.521 1.00 49.62 294 PRO A O 1
ATOM 2261 N N . ALA A 1 295 ? 2.881 7.639 1.680 1.00 44.69 295 ALA A N 1
ATOM 2262 C CA . ALA A 1 295 ? 2.680 6.420 2.482 1.00 44.69 295 ALA A CA 1
ATOM 2263 C C . ALA A 1 295 ? 2.801 6.599 4.020 1.00 44.69 295 ALA A C 1
ATOM 2265 O O . ALA A 1 295 ? 2.872 5.618 4.748 1.00 44.69 295 ALA A O 1
ATOM 2266 N N . ASN A 1 296 ? 2.886 7.840 4.510 1.00 44.66 296 ASN A N 1
ATOM 2267 C CA . ASN A 1 296 ? 3.272 8.197 5.876 1.00 44.66 296 ASN A CA 1
ATOM 2268 C C . ASN A 1 296 ? 2.339 9.245 6.527 1.00 44.66 296 ASN A C 1
ATOM 2270 O O . ASN A 1 296 ? 2.655 9.721 7.617 1.00 44.66 296 ASN A O 1
ATOM 2274 N N . LYS A 1 297 ? 1.266 9.705 5.859 1.00 48.28 297 LYS A N 1
ATOM 2275 C CA . LYS A 1 297 ? 0.461 10.856 6.345 1.00 48.28 297 LYS A CA 1
ATOM 2276 C C . LYS A 1 297 ? -1.042 10.648 6.410 1.00 48.28 297 LYS A C 1
ATOM 2278 O O . LYS A 1 297 ? -1.684 11.263 7.256 1.00 48.28 297 LYS A O 1
ATOM 2283 N N . HIS A 1 298 ? -1.582 9.811 5.543 1.00 59.41 298 HIS A N 1
ATOM 2284 C CA . HIS A 1 298 ? -2.986 9.445 5.563 1.00 59.41 298 HIS A CA 1
ATOM 2285 C C . HIS A 1 298 ? -3.017 7.938 5.697 1.00 59.41 298 HIS A C 1
ATOM 2287 O O . HIS A 1 298 ? -2.317 7.242 4.962 1.00 59.41 298 HIS A O 1
ATOM 2293 N N . ASP A 1 299 ? -3.794 7.440 6.648 1.00 72.62 299 ASP A N 1
ATOM 2294 C CA . ASP A 1 299 ? -3.990 6.012 6.863 1.00 72.62 299 ASP A CA 1
ATOM 2295 C C . ASP A 1 299 ? -4.926 5.463 5.772 1.00 72.62 299 ASP A C 1
ATOM 2297 O O . ASP A 1 299 ? -5.905 4.809 6.072 1.00 72.62 299 ASP A O 1
ATOM 2301 N N . LEU A 1 300 ? -4.642 5.762 4.498 1.00 74.50 300 LEU A N 1
ATOM 2302 C CA . LEU A 1 300 ? -5.325 5.318 3.282 1.00 74.50 300 LEU A CA 1
ATOM 2303 C C . LEU A 1 300 ? -4.263 5.176 2.181 1.00 74.50 300 LEU A C 1
ATOM 2305 O O . LEU A 1 300 ? -3.518 6.115 1.903 1.00 74.50 300 LEU A O 1
ATOM 2309 N N . GLY A 1 301 ? -4.169 4.002 1.563 1.00 75.94 301 GLY A N 1
ATOM 2310 C CA . GLY A 1 301 ? -3.200 3.707 0.506 1.00 75.94 301 GLY A CA 1
ATOM 2311 C C . GLY A 1 301 ? -3.477 2.350 -0.136 1.00 75.94 301 GLY A C 1
ATOM 2312 O O . GLY A 1 301 ? -4.385 1.645 0.296 1.00 75.94 301 GLY A O 1
ATOM 2313 N N . ALA A 1 302 ? -2.695 1.974 -1.151 1.00 79.94 302 ALA A N 1
ATOM 2314 C CA . ALA A 1 302 ? -2.960 0.819 -2.021 1.00 79.94 302 ALA A CA 1
ATOM 2315 C C . ALA A 1 302 ? -2.658 -0.564 -1.389 1.00 79.94 302 ALA A C 1
ATOM 2317 O O . ALA A 1 302 ? -1.935 -1.394 -1.945 1.00 79.94 302 ALA A O 1
ATOM 2318 N N . TRP A 1 303 ? -3.164 -0.810 -0.181 1.00 82.69 303 TRP A N 1
ATOM 2319 C CA . TRP A 1 303 ? -2.825 -1.970 0.649 1.00 82.69 303 TRP A CA 1
ATOM 2320 C C . TRP A 1 303 ? -3.352 -3.299 0.122 1.00 82.69 303 TRP A C 1
ATOM 2322 O O . TRP A 1 303 ? -2.827 -4.345 0.490 1.00 82.69 303 TRP A O 1
ATOM 2332 N N . GLY A 1 304 ? -4.389 -3.268 -0.717 1.00 82.50 304 GLY A N 1
ATOM 2333 C CA . GLY A 1 304 ? -4.935 -4.468 -1.341 1.00 82.50 304 GLY A CA 1
ATOM 2334 C C . GLY A 1 304 ? -4.072 -5.028 -2.470 1.00 82.50 304 GLY A C 1
ATOM 2335 O O . GLY A 1 304 ? -4.419 -6.069 -3.014 1.00 82.50 304 GLY A O 1
ATOM 2336 N N . CYS A 1 305 ? -2.979 -4.358 -2.842 1.00 89.31 305 CYS A N 1
ATOM 2337 C CA . CYS A 1 305 ? -2.128 -4.773 -3.950 1.00 89.31 305 CYS A CA 1
ATOM 2338 C C . CYS A 1 305 ? -0.854 -5.487 -3.460 1.00 89.31 305 CYS A C 1
ATOM 2340 O O . CYS A 1 305 ? -0.117 -4.980 -2.601 1.00 89.31 305 CYS A O 1
ATOM 2342 N N . SER A 1 306 ? -0.564 -6.651 -4.046 1.00 90.88 306 SER A N 1
ATOM 2343 C CA . SER A 1 306 ? 0.657 -7.432 -3.803 1.00 90.88 306 SER A CA 1
ATOM 2344 C C . SER A 1 306 ? 1.892 -6.731 -4.366 1.00 90.88 306 SER A C 1
ATOM 2346 O O . SER A 1 306 ? 2.909 -6.623 -3.673 1.00 90.88 306 SER A O 1
ATOM 2348 N N . LEU A 1 307 ? 1.762 -6.204 -5.587 1.00 93.38 307 LEU A N 1
ATOM 2349 C CA . LEU A 1 307 ? 2.764 -5.463 -6.338 1.00 93.38 307 LEU A CA 1
ATOM 2350 C C . LEU A 1 307 ? 2.113 -4.276 -7.056 1.00 93.38 307 LEU A C 1
ATOM 2352 O O . LEU A 1 307 ? 1.124 -4.426 -7.771 1.00 93.38 307 LEU A O 1
ATOM 2356 N N . LEU A 1 308 ? 2.736 -3.113 -6.914 1.00 93.25 308 LEU A N 1
ATOM 2357 C CA . LEU A 1 308 ? 2.545 -1.945 -7.756 1.00 93.25 308 LEU A CA 1
ATOM 2358 C C . LEU A 1 308 ? 3.892 -1.643 -8.406 1.00 93.25 308 LEU A C 1
ATOM 2360 O O . LEU A 1 308 ? 4.879 -1.461 -7.692 1.00 93.25 308 LEU A O 1
ATOM 2364 N N . MET A 1 309 ? 3.944 -1.613 -9.733 1.00 94.19 309 MET A N 1
ATOM 2365 C CA . MET A 1 309 ? 5.122 -1.195 -10.489 1.00 94.19 309 MET A CA 1
ATOM 2366 C C . MET A 1 309 ? 4.778 0.034 -11.323 1.00 94.19 309 MET A C 1
ATOM 2368 O O . MET A 1 309 ? 3.780 0.020 -12.041 1.00 94.19 309 MET A O 1
ATOM 2372 N N . ASP A 1 310 ? 5.612 1.067 -11.247 1.00 92.75 310 ASP A N 1
ATOM 2373 C CA . ASP A 1 310 ? 5.566 2.240 -12.115 1.00 92.75 310 ASP A CA 1
ATOM 2374 C C . ASP A 1 310 ? 6.845 2.333 -12.950 1.00 92.75 310 ASP A C 1
ATOM 2376 O O . ASP A 1 310 ? 7.952 2.118 -12.451 1.00 92.75 310 ASP A O 1
ATOM 2380 N N . ILE A 1 311 ? 6.692 2.658 -14.232 1.00 94.25 311 ILE A N 1
ATOM 2381 C CA . ILE A 1 311 ? 7.796 3.018 -15.121 1.00 94.25 311 ILE A CA 1
ATOM 2382 C C . ILE A 1 311 ? 7.497 4.397 -15.684 1.00 94.25 311 ILE A C 1
ATOM 2384 O O . ILE A 1 311 ? 6.451 4.589 -16.293 1.00 94.25 311 ILE A O 1
ATOM 2388 N N . ASN A 1 312 ? 8.414 5.343 -15.487 1.00 93.44 312 ASN A N 1
ATOM 2389 C CA . ASN A 1 312 ? 8.289 6.728 -15.934 1.00 93.44 312 ASN A CA 1
ATOM 2390 C C . ASN A 1 312 ? 9.485 7.077 -16.826 1.00 93.44 312 ASN A C 1
ATOM 2392 O O . ASN A 1 312 ? 10.636 7.009 -16.389 1.00 93.44 312 ASN A O 1
ATOM 2396 N N . ALA A 1 313 ? 9.210 7.427 -18.079 1.00 92.94 313 ALA A N 1
ATOM 2397 C CA . ALA A 1 313 ? 10.191 7.845 -19.065 1.00 92.94 313 ALA A CA 1
ATOM 2398 C C . ALA A 1 313 ? 10.213 9.378 -19.195 1.00 92.94 313 ALA A C 1
ATOM 2400 O O . ALA A 1 313 ? 9.176 10.022 -19.314 1.00 92.94 313 ALA A O 1
ATOM 2401 N N . ARG A 1 314 ? 11.402 9.990 -19.250 1.00 89.75 314 ARG A N 1
ATOM 2402 C CA . ARG A 1 314 ? 11.541 11.440 -19.470 1.00 89.75 314 ARG A CA 1
ATOM 2403 C C . ARG A 1 314 ? 12.083 11.748 -20.856 1.00 89.75 314 ARG A C 1
ATOM 2405 O O . ARG A 1 314 ? 13.175 11.304 -21.230 1.00 89.75 314 ARG A O 1
ATOM 2412 N N . SER A 1 315 ? 11.343 12.564 -21.595 1.00 87.94 315 SER A N 1
ATOM 2413 C CA . SER A 1 315 ? 11.674 12.967 -22.957 1.00 87.94 315 SER A CA 1
ATOM 2414 C C . SER A 1 315 ? 12.499 14.256 -23.050 1.00 87.94 315 SER A C 1
ATOM 2416 O O . SER A 1 315 ? 12.587 15.061 -22.120 1.00 87.94 315 SER A O 1
ATOM 2418 N N . SER A 1 316 ? 13.116 14.432 -24.214 1.00 84.38 316 SER A N 1
ATOM 2419 C CA . SER A 1 316 ? 13.662 15.683 -24.740 1.00 84.38 316 SER A CA 1
ATOM 2420 C C . SER A 1 316 ? 13.184 15.863 -26.190 1.00 84.38 316 SER A C 1
ATOM 2422 O O . SER A 1 316 ? 12.421 15.043 -26.711 1.00 84.38 316 SER A O 1
ATOM 2424 N N . SER A 1 317 ? 13.619 16.929 -26.867 1.00 74.38 317 SER A N 1
ATOM 2425 C CA . SER A 1 317 ? 13.340 17.154 -28.291 1.00 74.38 317 SER A CA 1
ATOM 2426 C C . SER A 1 317 ? 14.052 16.110 -29.168 1.00 74.38 317 SER A C 1
ATOM 2428 O O . SER A 1 317 ? 15.146 16.358 -29.673 1.00 74.38 317 SER A O 1
ATOM 2430 N N . GLY A 1 318 ? 13.437 14.934 -29.313 1.00 74.69 318 GLY A N 1
ATOM 2431 C CA . GLY A 1 318 ? 13.946 13.812 -30.108 1.00 74.69 318 GLY A CA 1
ATOM 2432 C C . GLY A 1 318 ? 13.657 12.412 -29.547 1.00 74.69 318 GLY A C 1
ATOM 2433 O O . GLY A 1 318 ? 13.981 11.437 -30.216 1.00 74.69 318 GLY A O 1
ATOM 2434 N N . GLY A 1 319 ? 13.072 12.282 -28.347 1.00 88.75 319 GLY A N 1
ATOM 2435 C CA . GLY A 1 319 ? 12.741 10.979 -27.744 1.00 88.75 319 GLY A CA 1
ATOM 2436 C C . GLY A 1 319 ? 13.049 10.903 -26.247 1.00 88.75 319 GLY A C 1
ATOM 2437 O O . GLY A 1 319 ? 13.082 11.925 -25.565 1.00 88.75 319 GLY A O 1
ATOM 2438 N N . VAL A 1 320 ? 13.267 9.696 -25.724 1.00 92.94 320 VAL A N 1
ATOM 2439 C CA . VAL A 1 320 ? 13.502 9.404 -24.299 1.00 92.94 320 VAL A CA 1
ATOM 2440 C C . VAL A 1 320 ? 14.984 9.523 -23.939 1.00 92.94 320 VAL A C 1
ATOM 2442 O O . VAL A 1 320 ? 15.851 8.984 -24.624 1.00 92.94 320 VAL A O 1
ATOM 2445 N N . THR A 1 321 ? 15.274 10.198 -22.825 1.00 92.06 321 THR A N 1
ATOM 2446 C CA . THR A 1 321 ? 16.639 10.405 -22.294 1.00 92.06 321 THR A CA 1
ATOM 2447 C C . THR A 1 321 ? 16.938 9.573 -21.048 1.00 92.06 321 THR A C 1
ATOM 2449 O O . THR A 1 321 ? 18.092 9.234 -20.790 1.00 92.06 321 THR A O 1
ATOM 2452 N N . HIS A 1 322 ? 15.909 9.197 -20.288 1.00 91.88 322 HIS A N 1
ATOM 2453 C CA . HIS A 1 322 ? 16.010 8.267 -19.168 1.00 91.88 322 HIS A CA 1
ATOM 2454 C C . HIS A 1 322 ? 14.663 7.636 -18.832 1.00 91.88 322 HIS A C 1
ATOM 2456 O O . HIS A 1 322 ? 13.619 8.159 -19.223 1.00 91.88 322 HIS A O 1
ATOM 2462 N N . TYR A 1 323 ? 14.698 6.568 -18.038 1.00 93.50 323 TYR A N 1
ATOM 2463 C CA . TYR A 1 323 ? 13.539 6.094 -17.291 1.00 93.50 323 TYR A CA 1
ATOM 2464 C C . TYR A 1 323 ? 13.887 5.805 -15.826 1.00 93.50 323 TYR A C 1
ATOM 2466 O O . TYR A 1 323 ? 15.018 5.431 -15.492 1.00 93.50 323 TYR A O 1
ATOM 2474 N N . SER A 1 324 ? 12.894 5.954 -14.955 1.00 93.75 324 SER A N 1
ATOM 2475 C CA . SER A 1 324 ? 12.852 5.331 -13.634 1.00 93.75 324 SER A CA 1
ATOM 2476 C C . SER A 1 324 ? 11.876 4.158 -13.643 1.00 93.75 324 SER A C 1
ATOM 2478 O O . SER A 1 324 ? 10.876 4.181 -14.356 1.00 93.75 324 SER A O 1
ATOM 2480 N N . LEU A 1 325 ? 12.173 3.142 -12.840 1.00 94.38 325 LEU A N 1
ATOM 2481 C CA . LEU A 1 325 ? 11.273 2.039 -12.520 1.00 94.38 325 LEU A CA 1
ATOM 2482 C C . LEU A 1 325 ? 11.232 1.917 -10.999 1.00 94.38 325 LEU A C 1
ATOM 2484 O O . LEU A 1 325 ? 12.291 1.756 -10.379 1.00 94.38 325 LEU A O 1
ATOM 2488 N N . SER A 1 326 ? 10.040 1.945 -10.409 1.00 93.38 326 SER A N 1
ATOM 2489 C CA . SER A 1 326 ? 9.830 1.576 -9.007 1.00 93.38 326 SER A CA 1
ATOM 2490 C C . SER A 1 326 ? 8.870 0.397 -8.876 1.00 93.38 326 SER A C 1
ATOM 2492 O O . SER A 1 326 ? 7.948 0.216 -9.660 1.00 93.38 326 SER A O 1
ATOM 2494 N N . MET A 1 327 ? 9.109 -0.422 -7.857 1.00 93.81 327 MET A N 1
ATOM 2495 C CA . MET A 1 327 ? 8.214 -1.466 -7.377 1.00 93.81 327 MET A CA 1
ATOM 2496 C C . MET A 1 327 ? 7.897 -1.214 -5.907 1.00 93.81 327 MET A C 1
ATOM 2498 O O . MET A 1 327 ? 8.804 -0.901 -5.130 1.00 93.81 327 MET A O 1
ATOM 2502 N N . VAL A 1 328 ? 6.650 -1.446 -5.504 1.00 92.06 328 VAL A N 1
ATOM 2503 C CA . VAL A 1 328 ? 6.198 -1.406 -4.109 1.00 92.06 328 VAL A CA 1
ATOM 2504 C C . VAL A 1 328 ? 5.237 -2.565 -3.831 1.00 92.06 328 VAL A C 1
ATOM 2506 O O . VAL A 1 328 ? 4.325 -2.819 -4.610 1.00 92.06 328 VAL A O 1
ATOM 2509 N N . SER A 1 329 ? 5.395 -3.245 -2.696 1.00 90.44 329 SER A N 1
ATOM 2510 C CA . SER A 1 329 ? 4.369 -4.123 -2.130 1.00 90.44 329 SER A CA 1
ATOM 2511 C C . SER A 1 329 ? 3.460 -3.291 -1.232 1.00 90.44 329 SER A C 1
ATOM 2513 O O . SER A 1 329 ? 3.844 -2.923 -0.117 1.00 90.44 329 SER A O 1
ATOM 2515 N N . GLY A 1 330 ? 2.265 -2.972 -1.735 1.00 87.44 330 GLY A N 1
ATOM 2516 C CA . GLY A 1 330 ? 1.295 -2.121 -1.046 1.00 87.44 330 GLY A CA 1
ATOM 2517 C C . GLY A 1 330 ? 0.872 -2.703 0.300 1.00 87.44 330 GLY A C 1
ATOM 2518 O O . GLY A 1 330 ? 0.877 -1.996 1.308 1.00 87.44 330 GLY A O 1
ATOM 2519 N N . TYR A 1 331 ? 0.612 -4.009 0.342 1.00 85.31 331 TYR A N 1
ATOM 2520 C CA . TYR A 1 331 ? 0.278 -4.732 1.571 1.00 85.31 331 TYR A CA 1
ATOM 2521 C C . TYR A 1 331 ? 1.400 -4.715 2.622 1.00 85.31 331 TYR A C 1
ATOM 2523 O O . TYR A 1 331 ? 1.154 -4.423 3.791 1.00 85.31 331 TYR A O 1
ATOM 2531 N N . THR A 1 332 ? 2.653 -4.961 2.227 1.00 85.56 332 THR A N 1
ATOM 2532 C CA . THR A 1 332 ? 3.771 -4.958 3.190 1.00 85.56 332 THR A CA 1
ATOM 2533 C C . THR A 1 332 ? 4.030 -3.559 3.748 1.00 85.56 332 THR A C 1
ATOM 2535 O O . THR A 1 332 ? 4.285 -3.394 4.942 1.00 85.56 332 THR A O 1
ATOM 2538 N N . MET A 1 333 ? 3.917 -2.540 2.892 1.00 83.94 333 MET A N 1
ATOM 2539 C CA . MET A 1 333 ? 3.972 -1.139 3.301 1.00 83.94 333 MET A CA 1
ATOM 2540 C C . MET A 1 333 ? 2.866 -0.810 4.317 1.00 83.94 333 MET A C 1
ATOM 2542 O O . MET A 1 333 ? 3.139 -0.145 5.314 1.00 83.94 333 MET A O 1
ATOM 2546 N N . ALA A 1 334 ? 1.650 -1.326 4.102 1.00 82.56 334 ALA A N 1
ATOM 2547 C CA . ALA A 1 334 ? 0.519 -1.165 5.012 1.00 82.56 334 ALA A CA 1
ATOM 2548 C C . ALA A 1 334 ? 0.774 -1.794 6.387 1.00 82.56 334 ALA A C 1
ATOM 2550 O O . ALA A 1 334 ? 0.613 -1.124 7.402 1.00 82.56 334 ALA A O 1
ATOM 2551 N N . ILE A 1 335 ? 1.218 -3.055 6.425 1.00 82.88 335 ILE A N 1
ATOM 2552 C CA . ILE A 1 335 ? 1.538 -3.769 7.671 1.00 82.88 335 ILE A CA 1
ATOM 2553 C C . ILE A 1 335 ? 2.574 -2.994 8.489 1.00 82.88 335 ILE A C 1
ATOM 2555 O O . ILE A 1 335 ? 2.383 -2.761 9.681 1.00 82.88 335 ILE A O 1
ATOM 2559 N N . SER A 1 336 ? 3.662 -2.566 7.841 1.00 79.12 336 SER A N 1
ATOM 2560 C CA . SER A 1 336 ? 4.731 -1.826 8.511 1.00 79.12 336 SER A CA 1
ATOM 2561 C C . SER A 1 336 ? 4.243 -0.490 9.081 1.00 79.12 336 SER A C 1
ATOM 2563 O O . SER A 1 336 ? 4.652 -0.113 10.177 1.00 79.12 336 SER A O 1
ATOM 2565 N N . HIS A 1 337 ? 3.365 0.208 8.356 1.00 81.69 337 HIS A N 1
ATOM 2566 C CA . HIS A 1 337 ? 2.725 1.446 8.802 1.00 81.69 337 HIS A CA 1
ATOM 2567 C C . HIS A 1 337 ? 1.775 1.209 9.986 1.00 81.69 337 HIS A C 1
ATOM 2569 O O . HIS A 1 337 ? 1.862 1.898 10.999 1.00 81.69 337 HIS A O 1
ATOM 2575 N N . PHE A 1 338 ? 0.902 0.202 9.917 1.00 84.19 338 PHE A N 1
ATOM 2576 C CA . PHE A 1 338 ? -0.081 -0.037 10.973 1.00 84.19 338 PHE A CA 1
ATOM 2577 C C . PHE A 1 338 ? 0.503 -0.601 12.272 1.00 84.19 338 PHE A C 1
ATOM 2579 O O . PHE A 1 338 ? -0.016 -0.279 13.340 1.00 84.19 338 PHE A O 1
ATOM 2586 N N . PHE A 1 339 ? 1.593 -1.375 12.231 1.00 82.06 339 PHE A N 1
ATOM 2587 C CA . PHE A 1 339 ? 2.287 -1.751 13.468 1.00 82.06 339 PHE A CA 1
ATOM 2588 C C . PHE A 1 339 ? 2.883 -0.530 14.182 1.00 82.06 339 PHE A C 1
ATOM 2590 O O . PHE A 1 339 ? 2.701 -0.405 15.392 1.00 82.06 339 PHE A O 1
ATOM 2597 N N . GLN A 1 340 ? 3.465 0.430 13.450 1.00 78.00 340 GLN A N 1
ATOM 2598 C CA . GLN A 1 340 ? 3.868 1.717 14.034 1.00 78.00 340 GLN A CA 1
ATOM 2599 C C . GLN A 1 340 ? 2.664 2.465 14.625 1.00 78.00 340 GLN A C 1
ATOM 2601 O O . GLN A 1 340 ? 2.754 3.003 15.724 1.00 78.00 340 GLN A O 1
ATOM 2606 N N . ARG A 1 341 ? 1.515 2.481 13.937 1.00 80.56 341 ARG A N 1
ATOM 2607 C CA . ARG A 1 341 ? 0.298 3.124 14.457 1.00 80.56 341 ARG A CA 1
ATOM 2608 C C . ARG A 1 341 ? -0.219 2.507 15.757 1.00 80.56 341 ARG A C 1
ATOM 2610 O O . ARG A 1 341 ? -0.728 3.242 16.602 1.00 80.56 341 ARG A O 1
ATOM 2617 N N . ILE A 1 342 ? -0.071 1.193 15.943 1.00 82.12 342 ILE A N 1
ATOM 2618 C CA . ILE A 1 342 ? -0.355 0.532 17.225 1.00 82.12 342 ILE A CA 1
ATOM 2619 C C . ILE A 1 342 ? 0.596 1.058 18.311 1.00 82.12 342 ILE A C 1
ATOM 2621 O O . ILE A 1 342 ? 0.126 1.437 19.380 1.00 82.12 342 ILE A O 1
ATOM 2625 N N . GLU A 1 343 ? 1.902 1.129 18.042 1.00 79.12 343 GLU A N 1
ATOM 2626 C CA . GLU A 1 343 ? 2.904 1.627 19.002 1.00 79.12 343 GLU A CA 1
ATOM 2627 C C . GLU A 1 343 ? 2.666 3.103 19.376 1.00 79.12 343 GLU A C 1
ATOM 2629 O O . GLU A 1 343 ? 2.662 3.448 20.558 1.00 79.12 343 GLU A O 1
ATOM 2634 N N . GLU A 1 344 ? 2.370 3.965 18.397 1.00 78.00 344 GLU A N 1
ATOM 2635 C CA . GLU A 1 344 ? 1.996 5.370 18.617 1.00 78.00 344 GLU A CA 1
ATOM 2636 C C . GLU A 1 344 ? 0.741 5.497 19.496 1.00 78.00 344 GLU A C 1
ATOM 2638 O O . GLU A 1 344 ? 0.721 6.272 20.455 1.00 78.00 344 GLU A O 1
ATOM 2643 N N . ALA A 1 345 ? -0.304 4.717 19.202 1.00 76.94 345 ALA A N 1
ATOM 2644 C CA . ALA A 1 345 ? -1.555 4.745 19.954 1.00 76.94 345 ALA A CA 1
ATOM 2645 C C . ALA A 1 345 ? -1.392 4.197 21.387 1.00 76.94 345 ALA A C 1
ATOM 2647 O O . ALA A 1 345 ? -1.996 4.728 22.322 1.00 76.94 345 ALA A O 1
ATOM 2648 N N . MET A 1 346 ? -0.535 3.189 21.582 1.00 78.38 346 MET A N 1
ATOM 2649 C CA . MET A 1 346 ? -0.172 2.665 22.903 1.00 78.38 346 MET A CA 1
ATOM 2650 C C . MET A 1 346 ? 0.610 3.691 23.731 1.00 78.38 346 MET A C 1
ATOM 2652 O O . MET A 1 346 ? 0.252 3.922 24.883 1.00 78.38 346 MET A O 1
ATOM 2656 N N . ALA A 1 347 ? 1.593 4.385 23.150 1.00 79.69 347 ALA A N 1
ATOM 2657 C CA . ALA A 1 347 ? 2.338 5.438 23.847 1.00 79.69 347 ALA A CA 1
ATOM 2658 C C . ALA A 1 347 ? 1.438 6.621 24.269 1.00 79.69 347 ALA A C 1
ATOM 2660 O O . ALA A 1 347 ? 1.617 7.207 25.340 1.00 79.69 347 ALA A O 1
ATOM 2661 N N . VAL A 1 348 ? 0.430 6.967 23.457 1.00 75.38 348 VAL A N 1
ATOM 2662 C CA . VAL A 1 348 ? -0.588 7.965 23.835 1.00 75.38 348 VAL A CA 1
ATOM 2663 C C . VAL A 1 348 ? -1.460 7.461 24.992 1.00 75.38 348 VAL A C 1
ATOM 2665 O O . VAL A 1 348 ? -1.745 8.232 25.910 1.00 75.38 348 VAL A O 1
ATOM 2668 N N . LYS A 1 349 ? -1.845 6.179 24.990 1.00 74.69 349 LYS A N 1
ATOM 2669 C CA . LYS A 1 349 ? -2.594 5.562 26.093 1.00 74.69 349 LYS A CA 1
ATOM 2670 C C . LYS A 1 349 ? -1.793 5.567 27.400 1.00 74.69 349 LYS A C 1
ATOM 2672 O O . LYS A 1 349 ? -2.303 6.052 28.404 1.00 74.69 349 LYS A O 1
ATOM 2677 N N . GLU A 1 350 ? -0.535 5.128 27.383 1.00 79.31 350 GLU A N 1
ATOM 2678 C CA . GLU A 1 350 ? 0.352 5.153 28.560 1.00 79.31 350 GLU A CA 1
ATOM 2679 C C . GLU A 1 350 ? 0.494 6.566 29.143 1.00 79.31 350 GLU A C 1
ATOM 2681 O O . GLU A 1 350 ? 0.488 6.755 30.361 1.00 79.31 350 GLU A O 1
ATOM 2686 N N . ARG A 1 351 ? 0.552 7.589 28.280 1.00 75.56 351 ARG A N 1
ATOM 2687 C CA . ARG A 1 351 ? 0.583 8.992 28.706 1.00 75.56 351 ARG A CA 1
ATOM 2688 C C . ARG A 1 351 ? -0.721 9.444 29.376 1.00 75.56 351 ARG A C 1
ATOM 2690 O O . ARG A 1 351 ? -0.659 10.267 30.286 1.00 75.56 351 ARG A O 1
ATOM 2697 N N . ILE A 1 352 ? -1.878 8.927 28.961 1.00 70.94 352 ILE A N 1
ATOM 2698 C CA . ILE A 1 352 ? -3.161 9.166 29.644 1.00 70.94 352 ILE A CA 1
ATOM 2699 C C . ILE A 1 352 ? -3.198 8.450 30.990 1.00 70.94 352 ILE A C 1
ATOM 2701 O O . ILE A 1 352 ? -3.546 9.071 31.991 1.00 70.94 352 ILE A O 1
ATOM 2705 N N . ASP A 1 353 ? -2.771 7.191 31.044 1.00 73.12 353 ASP A N 1
ATOM 2706 C CA . ASP A 1 353 ? -2.719 6.425 32.291 1.00 73.12 353 ASP A CA 1
ATOM 2707 C C . ASP A 1 353 ? -1.764 7.090 33.311 1.00 73.12 353 ASP A C 1
ATOM 2709 O O . ASP A 1 353 ? -2.059 7.153 34.505 1.00 73.12 353 ASP A O 1
ATOM 2713 N N . ALA A 1 354 ? -0.666 7.704 32.859 1.00 74.62 354 ALA A N 1
ATOM 2714 C CA . ALA A 1 354 ? 0.202 8.532 33.702 1.00 74.62 354 ALA A CA 1
ATOM 2715 C C . ALA A 1 354 ? -0.475 9.830 34.203 1.00 74.62 354 ALA A C 1
ATOM 2717 O O . ALA A 1 354 ? -0.244 10.243 35.343 1.00 74.62 354 ALA A O 1
ATOM 2718 N N . LEU A 1 355 ? -1.330 10.463 33.391 1.00 69.00 355 LEU A N 1
ATOM 2719 C CA . LEU A 1 355 ? -2.120 11.634 33.799 1.00 69.00 355 LEU A CA 1
ATOM 2720 C C . LEU A 1 355 ? -3.209 11.256 34.819 1.00 69.00 355 LEU A C 1
ATOM 2722 O O . LEU A 1 355 ? -3.396 11.980 35.795 1.00 69.00 355 LEU A O 1
ATOM 2726 N N . HIS A 1 356 ? -3.861 10.097 34.669 1.00 66.19 356 HIS A N 1
ATOM 2727 C CA . HIS A 1 356 ? -4.806 9.573 35.667 1.00 66.19 356 HIS A CA 1
ATOM 2728 C C . HIS A 1 356 ? -4.160 9.387 37.041 1.00 66.19 356 HIS A C 1
ATOM 2730 O O . HIS A 1 356 ? -4.753 9.734 38.054 1.00 66.19 356 HIS A O 1
ATOM 2736 N N . ASN A 1 357 ? -2.926 8.882 37.073 1.00 62.16 357 ASN A N 1
ATOM 2737 C CA . ASN A 1 357 ? -2.198 8.622 38.315 1.00 62.16 357 ASN A CA 1
ATOM 2738 C C . ASN A 1 357 ? -1.579 9.881 38.962 1.00 62.16 357 ASN A C 1
ATOM 2740 O O . ASN A 1 357 ? -0.942 9.769 40.008 1.00 62.16 357 ASN A O 1
ATOM 2744 N N . THR A 1 358 ? -1.715 11.064 38.348 1.00 62.97 358 THR A N 1
ATOM 2745 C CA . THR A 1 358 ? -1.111 12.324 38.834 1.00 62.97 358 THR A CA 1
ATOM 2746 C C . THR A 1 358 ? -2.113 13.458 39.066 1.00 62.97 358 THR A C 1
ATOM 2748 O O . THR A 1 358 ? -1.790 14.400 39.791 1.00 62.97 358 THR A O 1
ATOM 2751 N N . LEU A 1 359 ? -3.326 13.377 38.513 1.00 54.31 359 LEU A N 1
ATOM 2752 C CA . LEU A 1 359 ? -4.419 14.297 38.829 1.00 54.31 359 LEU A CA 1
ATOM 2753 C C . LEU A 1 359 ? -5.138 13.846 40.117 1.00 54.31 359 LEU A C 1
ATOM 2755 O O . LEU A 1 359 ? -5.485 12.670 40.229 1.00 54.31 359 LEU A O 1
ATOM 2759 N N . PRO A 1 360 ? -5.386 14.740 41.095 1.00 49.22 360 PRO A N 1
ATOM 2760 C CA . PRO A 1 360 ? -6.177 14.385 42.267 1.00 49.22 360 PRO A CA 1
ATOM 2761 C C . PRO A 1 360 ? -7.615 14.064 41.849 1.00 49.22 360 PRO A C 1
ATOM 2763 O O . PRO A 1 360 ? -8.200 14.777 41.031 1.00 49.22 360 PRO A O 1
ATOM 2766 N N . VAL A 1 361 ? -8.195 13.022 42.447 1.00 47.28 361 VAL A N 1
ATOM 2767 C CA . VAL A 1 361 ? -9.639 12.778 42.359 1.00 47.28 361 VAL A CA 1
ATOM 2768 C C . VAL A 1 361 ? -10.337 13.954 43.038 1.00 47.28 361 VAL A C 1
ATOM 2770 O O . VAL A 1 361 ? -10.166 14.173 44.237 1.00 47.28 361 VAL A O 1
ATOM 2773 N N . VAL A 1 362 ? -11.062 14.743 42.250 1.00 46.06 362 VAL A N 1
ATOM 2774 C CA . VAL A 1 362 ? -11.974 15.769 42.755 1.00 46.06 362 VAL A CA 1
ATOM 2775 C C . VAL A 1 362 ? -13.353 15.122 42.805 1.00 46.06 362 VAL A C 1
ATOM 2777 O O . VAL A 1 362 ? -13.973 14.943 41.756 1.00 46.06 362 VAL A O 1
ATOM 2780 N N . ASP A 1 363 ? -13.759 14.722 44.011 1.00 40.84 363 ASP A N 1
ATOM 2781 C CA . ASP A 1 363 ? -15.116 14.251 44.332 1.00 40.84 363 ASP A CA 1
ATOM 2782 C C . ASP A 1 363 ? -16.158 15.388 44.228 1.00 40.84 363 ASP A C 1
ATOM 2784 O O . ASP A 1 363 ? -15.822 16.541 44.601 1.00 40.84 363 ASP A O 1
#

Sequence (363 aa):
MQRQKGRFLGAVAVACGTVWTAPAAATESMDGITIIEFAGGQDALPGGDHIVTFVSSRGSYAAVAGRGRGCLATAVPGSYTGRSITFGVDAPLDARRHGLDTLCPRFALTLESDGVRVEAEPRYSRRHRVLARVPLVSVDFGAPHFRRHDVKGVRLGPLLSREDLGPLRPASHPNAYVYRNFRRDVGVEAGKRRNVQGRAAPAEITGWPWDVLYSAHYYREYEATVPLEGLQDALFEQYGPPSAEAADGMQWYWFYDLEGMLTKPEGGAGPCAETLGYWLHQDANGRVTSLSTPANKHDLGAWGCSLLMDINARSSSGGVTHYSLSMVSGYTMAISHFFQRIEEAMAVKERIDALHNTLPVVD